Protein AF-A0A8H4UYV5-F1 (afdb_monomer_lite)

Structure (mmCIF, N/CA/C/O backbone):
data_AF-A0A8H4UYV5-F1
#
_entry.id   AF-A0A8H4UYV5-F1
#
loop_
_atom_site.group_PDB
_atom_site.id
_atom_site.type_symbol
_atom_site.label_atom_id
_atom_site.label_alt_id
_atom_site.label_comp_id
_atom_site.label_asym_id
_atom_site.label_entity_id
_atom_site.label_seq_id
_atom_site.pdbx_PDB_ins_code
_atom_site.Cartn_x
_atom_site.Cartn_y
_atom_site.Cartn_z
_atom_site.occupancy
_atom_site.B_iso_or_equiv
_atom_site.auth_seq_id
_atom_site.auth_comp_id
_atom_site.auth_asym_id
_atom_site.auth_atom_id
_atom_site.pdbx_PDB_model_num
ATOM 1 N N . THR A 1 1 ? -6.019 -1.825 -0.973 1.00 84.25 1 THR A N 1
ATOM 2 C CA . THR A 1 1 ? -4.827 -1.454 -0.177 1.00 84.25 1 THR A CA 1
ATOM 3 C C . THR A 1 1 ? -5.107 -1.738 1.287 1.00 84.25 1 THR A C 1
ATOM 5 O O . THR A 1 1 ? -6.275 -1.739 1.663 1.00 84.25 1 THR A O 1
ATOM 8 N N . TYR A 1 2 ? -4.082 -1.979 2.112 1.00 93.94 2 TYR A N 1
ATOM 9 C CA . TYR A 1 2 ? -4.261 -2.272 3.544 1.00 93.94 2 TYR A CA 1
ATOM 10 C C . TYR A 1 2 ? -5.065 -1.186 4.280 1.00 93.94 2 TYR A C 1
ATOM 12 O O . TYR A 1 2 ? -5.970 -1.503 5.040 1.00 93.94 2 TYR A O 1
ATOM 20 N N . LEU A 1 3 ? -4.830 0.092 3.972 1.00 94.31 3 LEU A N 1
ATOM 21 C CA . LEU A 1 3 ? -5.575 1.209 4.567 1.00 94.31 3 LEU A CA 1
ATOM 22 C C . LEU A 1 3 ? -7.065 1.243 4.203 1.00 94.31 3 LEU A C 1
ATOM 24 O O . LEU A 1 3 ? -7.892 1.613 5.031 1.00 94.31 3 LEU A O 1
ATOM 28 N N . GLU A 1 4 ? -7.427 0.830 2.985 1.00 94.12 4 GLU A N 1
ATOM 29 C CA . GLU A 1 4 ? -8.840 0.699 2.605 1.00 94.12 4 GLU A CA 1
ATOM 30 C C . GLU A 1 4 ? -9.516 -0.416 3.407 1.00 94.12 4 GLU A C 1
ATOM 32 O O . GLU A 1 4 ? -10.664 -0.272 3.830 1.00 94.12 4 GLU A O 1
ATOM 37 N N . HIS A 1 5 ? -8.787 -1.512 3.644 1.00 94.88 5 HIS A N 1
ATOM 38 C CA . HIS A 1 5 ? -9.256 -2.600 4.492 1.00 94.88 5 HIS A CA 1
ATOM 39 C C . HIS A 1 5 ? -9.442 -2.129 5.937 1.00 94.88 5 HIS A C 1
ATOM 41 O O . HIS A 1 5 ? -10.522 -2.326 6.478 1.00 94.88 5 HIS A O 1
ATOM 47 N N . VAL A 1 6 ? -8.461 -1.425 6.516 1.00 95.44 6 VAL A N 1
ATOM 48 C CA . VAL A 1 6 ? -8.562 -0.808 7.853 1.00 95.44 6 VAL A CA 1
ATOM 49 C C . VAL A 1 6 ? -9.810 0.072 7.958 1.00 95.44 6 VAL A C 1
ATOM 51 O O . VAL A 1 6 ? -10.629 -0.127 8.852 1.00 95.44 6 VAL A O 1
ATOM 54 N N . ALA A 1 7 ? -10.007 1.005 7.019 1.00 96.25 7 ALA A N 1
ATOM 55 C CA . ALA A 1 7 ? -11.157 1.908 7.036 1.00 96.25 7 ALA A CA 1
ATOM 56 C C . ALA A 1 7 ? -12.496 1.160 6.908 1.00 96.25 7 ALA A C 1
ATOM 58 O O . ALA A 1 7 ? -13.457 1.472 7.616 1.00 96.25 7 ALA A O 1
ATOM 59 N N . SER A 1 8 ? -12.568 0.172 6.013 1.00 96.12 8 SER A N 1
ATOM 60 C CA . SER A 1 8 ? -13.786 -0.609 5.771 1.00 96.12 8 SER A CA 1
ATOM 61 C C . SER A 1 8 ? -14.124 -1.517 6.952 1.00 96.12 8 SER A C 1
ATOM 63 O O . SER A 1 8 ? -15.269 -1.533 7.395 1.00 96.12 8 SER A O 1
ATOM 65 N N . ALA A 1 9 ? -13.134 -2.224 7.498 1.00 95.19 9 ALA A N 1
ATOM 66 C CA . ALA A 1 9 ? -13.311 -3.137 8.619 1.00 95.19 9 ALA A CA 1
ATOM 67 C C . ALA A 1 9 ? -13.659 -2.387 9.917 1.00 95.19 9 ALA A C 1
ATOM 69 O O . ALA A 1 9 ? -14.574 -2.805 10.619 1.00 95.19 9 ALA A O 1
ATOM 70 N N . LEU A 1 10 ? -13.045 -1.225 10.187 1.00 95.19 10 LEU A N 1
ATOM 71 C CA . LEU A 1 10 ? -13.459 -0.358 11.302 1.00 95.19 10 LEU A CA 1
ATOM 72 C C . LEU A 1 10 ? -14.895 0.154 11.131 1.00 95.19 10 LEU A C 1
ATOM 74 O O . LEU A 1 10 ? -15.665 0.151 12.087 1.00 95.19 10 LEU A O 1
ATOM 78 N N . THR A 1 11 ? -15.286 0.544 9.911 1.00 95.56 11 THR A N 1
ATOM 79 C CA . THR A 1 11 ? -16.669 0.967 9.624 1.00 95.56 11 THR A CA 1
ATOM 80 C C . THR A 1 11 ? -17.660 -0.180 9.864 1.00 95.56 11 THR A C 1
ATOM 82 O O . THR A 1 11 ? -18.731 0.031 10.430 1.00 95.56 11 THR A O 1
ATOM 85 N N . GLN A 1 12 ? -17.311 -1.405 9.461 1.00 94.50 12 GLN A N 1
ATOM 86 C CA . GLN A 1 12 ? -18.138 -2.592 9.695 1.00 94.50 12 GLN A CA 1
ATOM 87 C C . GLN A 1 12 ? -18.248 -2.924 11.184 1.00 94.50 12 GLN A C 1
ATOM 89 O O . GLN A 1 12 ? -19.362 -3.100 11.671 1.00 94.50 12 GLN A O 1
ATOM 94 N N . LEU A 1 13 ? -17.125 -2.941 11.908 1.00 92.69 13 LEU A N 1
ATOM 95 C CA . LEU A 1 13 ? -17.082 -3.171 13.353 1.00 92.69 13 LEU A CA 1
ATOM 96 C C . LEU A 1 13 ? -17.955 -2.158 14.104 1.00 92.69 13 LEU A C 1
ATOM 98 O O . LEU A 1 13 ? -18.795 -2.539 14.915 1.00 92.69 13 LEU A O 1
ATOM 102 N N . ARG A 1 14 ? -17.819 -0.873 13.765 1.00 92.00 14 ARG A N 1
ATOM 103 C CA . ARG A 1 14 ? -18.642 0.221 14.294 1.00 92.00 14 ARG A CA 1
ATOM 104 C C . ARG A 1 14 ? -20.132 -0.027 14.070 1.00 92.00 14 ARG A C 1
ATOM 106 O O . ARG A 1 14 ? -20.914 0.050 15.010 1.00 92.00 14 ARG A O 1
ATOM 113 N N . ASN A 1 15 ? -20.534 -0.318 12.834 1.00 91.75 15 ASN A N 1
ATOM 114 C CA . ASN A 1 15 ? -21.944 -0.514 12.490 1.00 91.75 15 ASN A CA 1
ATOM 115 C C . ASN A 1 15 ? -22.534 -1.750 13.177 1.00 91.75 15 ASN A C 1
ATOM 117 O O . ASN A 1 15 ? -23.680 -1.721 13.625 1.00 91.75 15 ASN A O 1
ATOM 121 N N . LEU A 1 16 ? -21.740 -2.815 13.288 1.00 89.50 16 LEU A N 1
ATOM 122 C CA . LEU A 1 16 ? -22.112 -4.032 13.993 1.00 89.50 16 LEU A CA 1
ATOM 123 C C . LEU A 1 16 ? -22.359 -3.724 15.477 1.00 89.50 16 LEU A C 1
ATOM 125 O O . LEU A 1 16 ? -23.450 -4.001 15.979 1.00 89.50 16 LEU A O 1
ATOM 129 N N . LEU A 1 17 ? -21.411 -3.063 16.144 1.00 88.19 17 LEU A N 1
ATOM 130 C CA . LEU A 1 17 ? -21.547 -2.658 17.544 1.00 88.19 17 LEU A CA 1
ATOM 131 C C . LEU A 1 17 ? -22.730 -1.716 17.761 1.00 88.19 17 LEU A C 1
ATOM 133 O O . LEU A 1 17 ? -23.526 -1.939 18.665 1.00 88.19 17 LEU A O 1
ATOM 137 N N . HIS A 1 18 ? -22.919 -0.725 16.891 1.00 87.44 18 HIS A N 1
ATOM 138 C CA . HIS A 1 18 ? -24.073 0.167 16.964 1.00 87.44 18 HIS A CA 1
ATOM 139 C C . HIS A 1 18 ? -25.400 -0.605 16.873 1.00 87.44 18 HIS A C 1
ATOM 141 O O . HIS A 1 18 ? -26.326 -0.338 17.630 1.00 87.44 18 HIS A O 1
ATOM 147 N N . SER A 1 19 ? -25.504 -1.602 15.988 1.00 84.94 19 SER A N 1
ATOM 148 C CA . SER A 1 19 ? -26.738 -2.391 15.843 1.00 84.94 19 SER A CA 1
ATOM 149 C C . SER A 1 19 ? -27.075 -3.255 17.064 1.00 84.94 19 SER A C 1
ATOM 151 O O . SER A 1 19 ? -28.249 -3.512 17.316 1.00 84.94 19 SER A O 1
ATOM 153 N N . LYS A 1 20 ? -26.061 -3.707 17.813 1.00 81.00 20 LYS A N 1
ATOM 154 C CA . LYS A 1 20 ? -26.213 -4.626 18.953 1.00 81.00 20 LYS A CA 1
ATOM 155 C C . LYS A 1 20 ? -26.232 -3.926 20.311 1.00 81.00 20 LYS A C 1
ATOM 157 O O . LYS A 1 20 ? -26.798 -4.470 21.248 1.00 81.00 20 LYS A O 1
ATOM 162 N N . LEU A 1 21 ? -25.634 -2.740 20.410 1.00 74.25 21 LEU A N 1
ATOM 163 C CA . LEU A 1 21 ? -25.495 -1.979 21.656 1.00 74.25 21 LEU A CA 1
ATOM 164 C C . LEU A 1 21 ? -26.538 -0.856 21.795 1.00 74.25 21 LEU A C 1
ATOM 166 O O . LEU A 1 21 ? -26.693 -0.285 22.870 1.00 74.25 21 LEU A O 1
ATOM 170 N N . SER A 1 22 ? -27.259 -0.503 20.725 1.00 62.62 22 SER A N 1
ATOM 171 C CA . SER A 1 22 ? -28.360 0.481 20.763 1.00 62.62 22 SER A CA 1
ATOM 172 C C . SER A 1 22 ? -29.705 -0.107 21.209 1.00 62.62 22 SER A C 1
ATOM 174 O O . SER A 1 22 ? -30.720 0.573 21.143 1.00 62.62 22 SER A O 1
ATOM 176 N N . THR A 1 23 ? -29.723 -1.358 21.673 1.00 55.69 23 THR A N 1
ATOM 177 C CA . THR A 1 23 ? -30.886 -1.991 22.319 1.00 55.69 23 THR A CA 1
ATOM 178 C C . THR A 1 23 ? -30.842 -1.921 23.849 1.00 55.69 23 THR A C 1
ATOM 180 O O . THR A 1 23 ? -31.784 -2.376 24.488 1.00 55.69 23 THR A O 1
ATOM 183 N N . SER A 1 24 ? -29.759 -1.397 24.435 1.00 54.38 24 SER A N 1
ATOM 184 C CA . SER A 1 24 ? -29.663 -1.120 25.874 1.00 54.38 24 SER A CA 1
ATOM 185 C C . SER A 1 24 ? -30.222 0.279 26.150 1.00 54.38 24 SER A C 1
ATOM 187 O O . SER A 1 24 ? -29.875 1.211 25.428 1.00 54.38 24 SER A O 1
ATOM 189 N N . GLU A 1 25 ? -31.079 0.431 27.164 1.00 50.09 25 GLU A N 1
ATOM 190 C CA . GLU A 1 25 ? -31.839 1.656 27.502 1.00 50.09 25 GLU A CA 1
ATOM 191 C C . GLU A 1 25 ? -30.969 2.855 27.959 1.00 50.09 25 GLU A C 1
ATOM 193 O O . GLU A 1 25 ? -31.485 3.907 28.330 1.00 50.09 25 GLU A O 1
ATOM 198 N N . GLU A 1 26 ? -29.644 2.728 27.898 1.00 54.88 26 GLU A N 1
ATOM 199 C CA . GLU A 1 26 ? -28.664 3.760 28.242 1.00 54.88 26 GLU A CA 1
ATOM 200 C C . GLU A 1 26 ? -28.191 4.488 26.966 1.00 54.88 26 GLU A C 1
ATOM 202 O O . GLU A 1 26 ? -27.125 4.215 26.408 1.00 54.88 26 GLU A O 1
ATOM 207 N N . GLU A 1 27 ? -29.015 5.406 26.450 1.00 55.88 27 GLU A N 1
ATOM 208 C CA . GLU A 1 27 ? -28.653 6.262 25.302 1.00 55.88 27 GLU A CA 1
ATOM 209 C C . GLU A 1 27 ? -27.562 7.303 25.635 1.00 55.88 27 GLU A C 1
ATOM 211 O O . GLU A 1 27 ? -26.885 7.773 24.722 1.00 55.88 27 GLU A O 1
ATOM 216 N N . ASP A 1 28 ? -27.329 7.598 26.919 1.00 62.56 28 ASP A N 1
ATOM 217 C CA . ASP A 1 28 ? -26.429 8.660 27.402 1.00 62.56 28 ASP A CA 1
ATOM 218 C C . ASP A 1 28 ? -25.115 8.145 28.028 1.00 62.56 28 ASP A C 1
ATOM 220 O O . ASP A 1 28 ? -24.506 8.827 28.852 1.00 62.56 28 ASP A O 1
ATOM 224 N N . ASP A 1 29 ? -24.633 6.957 27.645 1.00 74.81 29 ASP A N 1
ATOM 225 C CA . ASP A 1 29 ? -23.300 6.510 28.071 1.00 74.81 29 ASP A CA 1
ATOM 226 C C . ASP A 1 29 ? -22.189 7.322 27.348 1.00 74.81 29 ASP A C 1
ATOM 228 O O . ASP A 1 29 ? -22.021 7.215 26.117 1.00 74.81 29 ASP A O 1
ATOM 232 N N . PRO A 1 30 ? -21.403 8.147 28.075 1.00 80.44 30 PRO A N 1
ATOM 233 C CA . PRO A 1 30 ? -20.317 8.924 27.486 1.00 80.44 30 PRO A CA 1
ATOM 234 C C . PRO A 1 30 ? -19.207 8.041 26.896 1.00 80.44 30 PRO A C 1
ATOM 236 O O . PRO A 1 30 ? -18.552 8.459 25.934 1.00 80.44 30 PRO A O 1
ATOM 239 N N . GLU A 1 31 ? -18.996 6.830 27.418 1.00 79.06 31 GLU A N 1
ATOM 240 C CA . GLU A 1 31 ? -17.937 5.924 26.964 1.00 79.06 31 GLU A CA 1
ATOM 241 C C . GLU A 1 31 ? -18.260 5.332 25.591 1.00 79.06 31 GLU A C 1
ATOM 243 O O . GLU A 1 31 ? -17.431 5.377 24.671 1.00 79.06 31 GLU A O 1
ATOM 248 N N . LYS A 1 32 ? -19.510 4.894 25.404 1.00 81.50 32 LYS A N 1
ATOM 249 C CA . LYS A 1 32 ? -20.061 4.481 24.107 1.00 81.50 32 LYS A CA 1
ATOM 250 C C . LYS A 1 32 ? -19.902 5.573 23.045 1.00 81.50 32 LYS A C 1
ATOM 252 O O . LYS A 1 32 ? -19.429 5.308 21.935 1.00 81.50 32 LYS A O 1
ATOM 257 N N . SER A 1 33 ? -20.250 6.817 23.376 1.00 85.62 33 SER A N 1
ATOM 258 C CA . SER A 1 33 ? -20.113 7.957 22.456 1.00 85.62 33 SER A CA 1
ATOM 259 C C . SER A 1 33 ? -18.652 8.251 22.105 1.00 85.62 33 SER A C 1
ATOM 261 O O . SER A 1 33 ? -18.318 8.490 20.940 1.00 85.62 33 SER A O 1
ATOM 263 N N . PHE A 1 34 ? -17.755 8.199 23.093 1.00 87.06 34 PHE A N 1
ATOM 264 C CA . PHE A 1 34 ? -16.322 8.382 22.882 1.00 87.06 34 PHE A CA 1
ATOM 265 C C . PHE A 1 34 ? -15.741 7.325 21.933 1.00 87.06 34 PHE A C 1
ATOM 267 O O . PHE A 1 34 ? -15.002 7.675 21.009 1.00 87.06 34 PHE A O 1
ATOM 274 N N . PHE A 1 35 ? -16.119 6.055 22.093 1.00 88.06 35 PHE A N 1
ATOM 275 C CA . PHE A 1 35 ? -15.675 4.964 21.225 1.00 88.06 35 PHE A CA 1
ATOM 276 C C . PHE A 1 35 ? -16.060 5.171 19.761 1.00 88.06 35 PHE A C 1
ATOM 278 O O . PHE A 1 35 ? -15.212 5.048 18.869 1.00 88.06 35 PHE A O 1
ATOM 285 N N . PHE A 1 36 ? -17.329 5.493 19.494 1.00 90.44 36 PHE A N 1
ATOM 286 C CA . PHE A 1 36 ? -17.805 5.684 18.125 1.00 90.44 36 PHE A CA 1
ATOM 287 C C . PHE A 1 36 ? -17.134 6.889 17.465 1.00 90.44 36 PHE A C 1
ATOM 289 O O . PHE A 1 36 ? -16.646 6.767 16.341 1.00 90.44 36 PHE A O 1
ATOM 296 N N . ASN A 1 37 ? -16.997 8.001 18.192 1.00 92.31 37 ASN A N 1
ATOM 297 C CA . ASN A 1 37 ? -16.283 9.184 17.711 1.00 92.31 37 ASN A CA 1
ATOM 298 C C . ASN A 1 37 ? -14.804 8.887 17.420 1.00 92.31 37 ASN A C 1
ATOM 300 O O . ASN A 1 37 ? -14.278 9.282 16.377 1.00 92.31 37 ASN A O 1
ATOM 304 N N . LYS A 1 38 ? -14.127 8.150 18.310 1.00 92.50 38 LYS A N 1
ATOM 305 C CA . LYS A 1 38 ? -12.730 7.733 18.118 1.00 92.50 38 LYS A CA 1
ATOM 306 C C . LYS A 1 38 ? -12.595 6.806 16.912 1.00 92.50 38 LYS A C 1
ATOM 308 O O . LYS A 1 38 ? -11.688 6.984 16.104 1.00 92.50 38 LYS A O 1
ATOM 313 N N . THR A 1 39 ? -13.522 5.868 16.735 1.00 93.44 39 THR A N 1
ATOM 314 C CA . THR A 1 39 ? -13.548 4.971 15.572 1.00 93.44 39 THR A CA 1
ATOM 315 C C . THR A 1 39 ? -13.753 5.744 14.266 1.00 93.44 39 THR A C 1
ATOM 317 O O . THR A 1 39 ? -13.025 5.512 13.301 1.00 93.44 39 THR A O 1
ATOM 320 N N . ASP A 1 40 ? -14.668 6.716 14.236 1.00 94.94 40 ASP A N 1
ATOM 321 C CA . ASP A 1 40 ? -14.914 7.566 13.063 1.00 94.94 40 ASP A CA 1
ATOM 322 C C . ASP A 1 40 ? -13.697 8.445 12.714 1.00 94.94 40 ASP A C 1
ATOM 324 O O . ASP A 1 40 ? -13.357 8.620 11.533 1.00 94.94 40 ASP A O 1
ATOM 328 N N . ALA A 1 41 ? -12.973 8.932 13.728 1.00 95.94 41 ALA A N 1
ATOM 329 C CA . ALA A 1 41 ? -11.706 9.633 13.541 1.00 95.94 41 ALA A CA 1
ATOM 330 C C . ALA A 1 41 ? -10.628 8.721 12.924 1.00 95.94 41 ALA A C 1
ATOM 332 O O . ALA A 1 41 ? -9.971 9.118 11.960 1.00 95.94 41 ALA A O 1
ATOM 333 N N . LEU A 1 42 ? -10.487 7.480 13.408 1.00 95.69 42 LEU A N 1
ATOM 334 C CA . LEU A 1 42 ? -9.535 6.498 12.865 1.00 95.69 42 LEU A CA 1
ATOM 335 C C . LEU A 1 42 ? -9.868 6.110 11.418 1.00 95.69 42 LEU A C 1
ATOM 337 O O . LEU A 1 42 ? -8.977 6.032 10.570 1.00 95.69 42 LEU A O 1
ATOM 341 N N . VAL A 1 43 ? -11.152 5.921 11.108 1.00 96.56 43 VAL A N 1
ATOM 342 C CA . VAL A 1 43 ? -11.626 5.662 9.740 1.00 96.56 43 VAL A CA 1
ATOM 343 C C . VAL A 1 43 ? -11.262 6.825 8.814 1.00 96.56 43 VAL A C 1
ATOM 345 O O . VAL A 1 43 ? -10.762 6.608 7.705 1.00 96.56 43 VAL A O 1
ATOM 348 N N . SER A 1 44 ? -11.483 8.061 9.263 1.00 96.62 44 SER A N 1
ATOM 349 C CA . SER A 1 44 ? -11.141 9.266 8.501 1.00 96.62 44 SER A CA 1
ATOM 350 C C . SER A 1 44 ? -9.631 9.386 8.282 1.00 96.62 44 SER A C 1
ATOM 352 O O . SER A 1 44 ? -9.197 9.653 7.159 1.00 96.62 44 SER A O 1
ATOM 354 N N . GLN A 1 45 ? -8.825 9.098 9.309 1.00 95.50 45 GLN A N 1
ATOM 355 C CA . GLN A 1 45 ? -7.363 9.082 9.218 1.00 95.50 45 GLN A CA 1
ATOM 356 C C . GLN A 1 45 ? -6.867 8.034 8.210 1.00 95.50 45 GLN A C 1
ATOM 358 O O . GLN A 1 45 ? -6.060 8.356 7.339 1.00 95.50 45 GLN A O 1
ATOM 363 N N . ALA A 1 46 ? -7.388 6.803 8.254 1.00 96.00 46 ALA A N 1
ATOM 364 C CA . ALA A 1 46 ? -7.012 5.742 7.318 1.00 96.00 46 ALA A CA 1
ATOM 365 C C . ALA A 1 46 ? -7.341 6.102 5.854 1.00 96.00 46 ALA A C 1
ATOM 367 O O . ALA A 1 46 ? -6.524 5.882 4.954 1.00 96.00 46 ALA A O 1
ATOM 368 N N . ARG A 1 47 ? -8.507 6.719 5.605 1.00 95.44 47 ARG A N 1
ATOM 369 C CA . ARG A 1 47 ? -8.878 7.231 4.270 1.00 95.44 47 ARG A CA 1
ATOM 370 C C . ARG A 1 47 ? -7.985 8.390 3.826 1.00 95.44 47 ARG A C 1
ATOM 372 O O . ARG A 1 47 ? -7.594 8.434 2.662 1.00 95.44 47 ARG A O 1
ATOM 379 N N . GLY A 1 48 ? -7.631 9.297 4.737 1.00 95.00 48 GLY A N 1
ATOM 380 C CA . GLY A 1 48 ? -6.690 10.386 4.468 1.00 95.00 48 GLY A CA 1
ATOM 381 C C . GLY A 1 48 ? -5.314 9.866 4.050 1.00 95.00 48 GLY A C 1
ATOM 382 O O . GLY A 1 48 ? -4.776 10.286 3.027 1.00 95.00 48 GLY A O 1
ATOM 383 N N . LEU A 1 49 ? -4.789 8.866 4.758 1.00 95.06 49 LEU A N 1
ATOM 384 C CA . LEU A 1 49 ? -3.492 8.262 4.444 1.00 95.06 49 LEU A CA 1
ATOM 385 C C . LEU A 1 49 ? -3.460 7.582 3.072 1.00 95.06 49 LEU A C 1
ATOM 387 O O . LEU A 1 49 ? -2.466 7.681 2.355 1.00 95.06 49 LEU A O 1
ATOM 391 N N . LYS A 1 50 ? -4.567 6.972 2.632 1.00 94.44 50 LYS A N 1
ATOM 392 C CA . LYS A 1 50 ? -4.690 6.455 1.257 1.00 94.44 50 LYS A CA 1
ATOM 393 C C . LYS A 1 50 ? -4.480 7.553 0.205 1.00 94.44 50 LYS A C 1
ATOM 395 O O . LYS A 1 50 ? -3.886 7.291 -0.845 1.00 94.44 50 LYS A O 1
ATOM 400 N N . MET A 1 51 ? -4.953 8.772 0.464 1.00 93.38 51 MET A N 1
ATOM 401 C CA . MET A 1 51 ? -4.742 9.902 -0.446 1.00 93.38 51 MET A CA 1
ATOM 402 C C . MET A 1 51 ? -3.265 10.299 -0.503 1.00 93.38 51 MET A C 1
ATOM 404 O O . MET A 1 51 ? -2.758 10.561 -1.594 1.00 93.38 51 MET A O 1
ATOM 408 N N . VAL A 1 52 ? -2.561 10.261 0.634 1.00 93.94 52 VAL A N 1
ATOM 409 C CA . VAL A 1 52 ? -1.107 10.491 0.694 1.00 93.94 52 VAL A CA 1
ATOM 410 C C . VAL A 1 52 ? -0.356 9.429 -0.111 1.00 93.94 52 VAL A C 1
ATOM 412 O O . VAL A 1 52 ? 0.439 9.787 -0.973 1.00 93.94 52 VAL A O 1
ATOM 415 N N . ILE A 1 53 ? -0.682 8.139 0.047 1.00 94.50 53 ILE A N 1
ATOM 416 C CA . ILE A 1 53 ? -0.093 7.063 -0.777 1.00 94.50 53 ILE A CA 1
ATOM 417 C C . ILE A 1 53 ? -0.322 7.322 -2.269 1.00 94.50 53 ILE A C 1
ATOM 419 O O . ILE A 1 53 ? 0.588 7.177 -3.079 1.00 94.50 53 ILE A O 1
ATOM 423 N N . THR A 1 54 ? -1.529 7.745 -2.649 1.00 93.94 54 THR A N 1
ATOM 424 C CA . THR A 1 54 ? -1.844 8.047 -4.055 1.00 93.94 54 THR A CA 1
ATOM 425 C C . THR A 1 54 ? -0.989 9.201 -4.586 1.00 93.94 54 THR A C 1
ATOM 427 O O . THR A 1 54 ? -0.570 9.177 -5.741 1.00 93.94 54 THR A O 1
ATOM 430 N N . LYS A 1 55 ? -0.699 10.204 -3.750 1.00 94.56 55 LYS A N 1
ATOM 431 C CA . LYS A 1 55 ? 0.215 11.300 -4.092 1.00 94.56 55 LYS A CA 1
ATOM 432 C C . LYS A 1 55 ? 1.647 10.791 -4.295 1.00 94.56 55 LYS A C 1
ATOM 434 O O . LYS A 1 55 ? 2.260 11.149 -5.295 1.00 94.56 55 LYS A O 1
ATOM 439 N N . VAL A 1 56 ? 2.141 9.927 -3.404 1.00 95.06 56 VAL A N 1
ATOM 440 C CA . VAL A 1 56 ? 3.469 9.297 -3.527 1.00 95.06 56 VAL A CA 1
ATOM 441 C C . VAL A 1 56 ? 3.575 8.513 -4.837 1.00 95.06 56 VAL A C 1
ATOM 443 O O . VAL A 1 56 ? 4.512 8.729 -5.598 1.00 95.06 56 VAL A O 1
ATOM 446 N N . ILE A 1 57 ? 2.583 7.669 -5.148 1.00 94.88 57 ILE A N 1
ATOM 447 C CA . ILE A 1 57 ? 2.545 6.880 -6.391 1.00 94.88 57 ILE A CA 1
ATOM 448 C C . ILE A 1 57 ? 2.626 7.789 -7.620 1.00 94.88 57 ILE A C 1
ATOM 450 O O . ILE A 1 57 ? 3.441 7.541 -8.502 1.00 94.88 57 ILE A O 1
ATOM 454 N N . ARG A 1 58 ? 1.843 8.874 -7.659 1.00 95.44 58 ARG A N 1
ATOM 455 C CA . ARG A 1 58 ? 1.891 9.836 -8.774 1.00 95.44 58 ARG A CA 1
ATOM 456 C C . ARG A 1 58 ? 3.266 10.486 -8.923 1.00 95.44 58 ARG A C 1
ATOM 458 O O . ARG A 1 58 ? 3.722 10.651 -10.047 1.00 95.44 58 ARG A O 1
ATOM 465 N N . SER A 1 59 ? 3.930 10.816 -7.814 1.00 94.56 59 SER A N 1
ATOM 466 C CA . SER A 1 59 ? 5.296 11.362 -7.841 1.00 94.56 59 SER A CA 1
ATOM 467 C C . SER A 1 59 ? 6.285 10.360 -8.444 1.00 94.56 59 SER A C 1
ATOM 469 O O . SER A 1 59 ? 7.085 10.707 -9.308 1.00 94.56 59 SER A O 1
ATOM 471 N N . LEU A 1 60 ? 6.187 9.084 -8.058 1.00 94.50 60 LEU A N 1
ATOM 472 C CA . LEU A 1 60 ? 7.018 8.013 -8.616 1.00 94.50 60 LEU A CA 1
ATOM 473 C C . LEU A 1 60 ? 6.742 7.770 -10.105 1.00 94.50 60 LEU A C 1
ATOM 475 O O . LEU A 1 60 ? 7.673 7.548 -10.877 1.00 94.50 60 LEU A O 1
ATOM 479 N N . GLU A 1 61 ? 5.478 7.821 -10.525 1.00 95.06 61 GLU A N 1
ATOM 480 C CA . GLU A 1 61 ? 5.096 7.728 -11.936 1.00 95.06 61 GLU A CA 1
ATOM 481 C C . GLU A 1 61 ? 5.650 8.908 -12.745 1.00 95.06 61 GLU A C 1
ATOM 483 O O . GLU A 1 61 ? 6.139 8.709 -13.860 1.00 95.06 61 GLU A O 1
ATOM 488 N N . GLU A 1 62 ? 5.638 10.118 -12.181 1.00 94.88 62 GLU A N 1
ATOM 489 C CA . GLU A 1 62 ? 6.229 11.307 -12.796 1.00 94.88 62 GLU A CA 1
ATOM 490 C C . GLU A 1 62 ? 7.749 11.169 -12.945 1.00 94.88 62 GLU A C 1
ATOM 492 O O . GLU A 1 62 ? 8.273 11.388 -14.043 1.00 94.88 62 GLU A O 1
ATOM 497 N N . LEU A 1 63 ? 8.457 10.744 -11.894 1.00 93.56 63 LEU A N 1
ATOM 498 C CA . LEU A 1 63 ? 9.893 10.454 -11.958 1.00 93.56 63 LEU A CA 1
ATOM 499 C C . LEU A 1 63 ? 10.187 9.409 -13.032 1.00 93.56 63 LEU A C 1
ATOM 501 O O . LEU A 1 63 ? 10.976 9.659 -13.948 1.00 93.56 63 LEU A O 1
ATOM 505 N N . ASN A 1 64 ? 9.467 8.286 -12.993 1.00 92.50 64 ASN A N 1
ATOM 506 C CA . ASN A 1 64 ? 9.617 7.226 -13.974 1.00 92.50 64 ASN A CA 1
ATOM 507 C C . ASN A 1 64 ? 9.405 7.777 -15.385 1.00 92.50 64 ASN A C 1
ATOM 509 O O . ASN A 1 64 ? 10.230 7.504 -16.252 1.00 92.50 64 ASN A O 1
ATOM 513 N N . SER A 1 65 ? 8.377 8.610 -15.620 1.00 93.06 65 SER A N 1
ATOM 514 C CA . SER A 1 65 ? 8.072 9.227 -16.922 1.00 93.06 65 SER A CA 1
ATOM 515 C C . SER A 1 65 ? 9.248 10.027 -17.506 1.00 93.06 65 SER A C 1
ATOM 517 O O . SER A 1 65 ? 9.438 10.014 -18.727 1.00 93.06 65 SER A O 1
ATOM 519 N N . ARG A 1 66 ? 10.083 10.601 -16.633 1.00 93.12 66 ARG A N 1
ATOM 520 C CA . ARG A 1 66 ? 11.282 11.392 -16.940 1.00 93.12 66 ARG A CA 1
ATOM 521 C C . ARG A 1 66 ? 12.575 10.566 -16.985 1.00 93.12 66 ARG A C 1
ATOM 523 O O . ARG A 1 66 ? 13.642 11.148 -17.133 1.00 93.12 66 ARG A O 1
ATOM 530 N N . SER A 1 67 ? 12.483 9.237 -16.897 1.00 92.94 67 SER A N 1
ATOM 531 C CA . SER A 1 67 ? 13.632 8.322 -16.775 1.00 92.94 67 SER A CA 1
ATOM 532 C C . SER A 1 67 ? 14.465 8.581 -15.512 1.00 92.94 67 SER A C 1
ATOM 534 O O . SER A 1 67 ? 15.688 8.460 -15.515 1.00 92.94 67 SER A O 1
ATOM 536 N N . LEU A 1 68 ? 13.775 8.947 -14.429 1.00 93.69 68 LEU A N 1
ATOM 537 C CA . LEU A 1 68 ? 14.331 9.135 -13.096 1.00 93.69 68 LEU A CA 1
ATOM 538 C C . LEU A 1 68 ? 13.774 8.073 -12.152 1.00 93.69 68 LEU A C 1
ATOM 540 O O . LEU A 1 68 ? 12.588 7.743 -12.194 1.00 93.69 68 LEU A O 1
ATOM 544 N N . ALA A 1 69 ? 14.628 7.558 -11.284 1.00 92.38 69 ALA A N 1
ATOM 545 C CA . ALA A 1 69 ? 14.250 6.699 -10.173 1.00 92.38 69 ALA A CA 1
ATOM 546 C C . ALA A 1 69 ? 14.751 7.320 -8.868 1.00 92.38 69 ALA A C 1
ATOM 548 O O . ALA A 1 69 ? 15.615 8.194 -8.889 1.00 92.38 69 ALA A O 1
ATOM 549 N N . LEU A 1 70 ? 14.213 6.888 -7.731 1.00 93.19 70 LEU A N 1
ATOM 550 C CA . LEU A 1 70 ? 14.796 7.252 -6.441 1.00 93.19 70 LEU A CA 1
ATOM 551 C C . LEU A 1 70 ? 16.180 6.607 -6.290 1.00 93.19 70 LEU A C 1
ATOM 553 O O . LEU A 1 70 ? 16.425 5.530 -6.835 1.00 93.19 70 LEU A O 1
ATOM 557 N N . SER A 1 71 ? 17.079 7.279 -5.572 1.00 88.94 71 SER A N 1
ATOM 558 C CA . SER A 1 71 ? 18.426 6.784 -5.283 1.00 88.94 71 SER A CA 1
ATOM 559 C C . SER A 1 71 ? 18.411 5.490 -4.458 1.00 88.94 71 SER A C 1
ATOM 561 O O . SER A 1 71 ? 17.423 5.175 -3.787 1.00 88.94 71 SER A O 1
ATOM 563 N N . ASP A 1 72 ? 19.532 4.764 -4.463 1.00 81.25 72 ASP A N 1
ATOM 564 C CA . ASP A 1 72 ? 19.704 3.556 -3.650 1.00 81.25 72 ASP A CA 1
ATOM 565 C C . ASP A 1 72 ? 19.381 3.812 -2.167 1.00 81.25 72 ASP A C 1
ATOM 567 O O . ASP A 1 72 ? 19.694 4.865 -1.611 1.00 81.25 72 ASP A O 1
ATOM 571 N N . GLY A 1 73 ? 18.736 2.834 -1.526 1.00 81.56 73 GLY A N 1
ATOM 572 C CA . GLY A 1 73 ? 18.286 2.927 -0.130 1.00 81.56 73 GLY A CA 1
ATOM 573 C C . GLY A 1 73 ? 16.866 3.470 0.056 1.00 81.56 73 GLY A C 1
ATOM 574 O O . GLY A 1 73 ? 16.330 3.391 1.156 1.00 81.56 73 GLY A O 1
ATOM 575 N N . ALA A 1 74 ? 16.201 3.931 -1.009 1.00 86.25 74 ALA A N 1
ATOM 576 C CA . ALA A 1 74 ? 14.813 4.386 -0.926 1.00 86.25 74 ALA A CA 1
ATOM 577 C C . ALA A 1 74 ? 13.811 3.277 -0.558 1.00 86.25 74 ALA A C 1
ATOM 579 O O . ALA A 1 74 ? 12.721 3.595 -0.100 1.00 86.25 74 ALA A O 1
ATOM 580 N N . ALA A 1 75 ? 14.152 1.997 -0.756 1.00 90.44 75 ALA A N 1
ATOM 581 C CA . ALA A 1 75 ? 13.242 0.863 -0.574 1.00 90.44 75 ALA A CA 1
ATOM 582 C C . ALA A 1 75 ? 12.835 0.616 0.890 1.00 90.44 75 ALA A C 1
ATOM 584 O O . ALA A 1 75 ? 11.663 0.356 1.157 1.00 90.44 75 ALA A O 1
ATOM 585 N N . GLU A 1 76 ? 13.770 0.739 1.837 1.00 92.00 76 GLU A N 1
ATOM 586 C CA . GLU A 1 76 ? 13.538 0.412 3.252 1.00 92.00 76 GLU A CA 1
ATOM 587 C C . GLU A 1 76 ? 12.380 1.228 3.873 1.00 92.00 76 GLU A C 1
ATOM 589 O O . GLU A 1 76 ? 11.499 0.626 4.495 1.00 92.00 76 GLU A O 1
ATOM 594 N N . PRO A 1 77 ? 12.276 2.559 3.662 1.00 91.81 77 PRO A N 1
ATOM 595 C CA . PRO A 1 77 ? 11.105 3.325 4.087 1.00 91.81 77 PRO A CA 1
ATOM 596 C C . PRO A 1 77 ? 9.771 2.808 3.526 1.00 91.81 77 PRO A C 1
ATOM 598 O O . PRO A 1 77 ? 8.786 2.750 4.265 1.00 91.81 77 PRO A O 1
ATOM 601 N N . PHE A 1 78 ? 9.714 2.404 2.247 1.00 93.75 78 PHE A N 1
ATOM 602 C CA . PHE A 1 78 ? 8.488 1.844 1.655 1.00 93.75 78 PHE A CA 1
ATOM 603 C C . PHE A 1 78 ? 8.125 0.496 2.286 1.00 93.75 78 PHE A C 1
ATOM 605 O O . PHE A 1 78 ? 6.958 0.277 2.614 1.00 93.75 78 PHE A O 1
ATOM 612 N N . GLU A 1 79 ? 9.107 -0.384 2.487 1.00 94.06 79 GLU A N 1
ATOM 613 C CA . GLU A 1 79 ? 8.911 -1.694 3.121 1.00 94.06 79 GLU A CA 1
ATOM 614 C C . GLU A 1 79 ? 8.449 -1.552 4.577 1.00 94.06 79 GLU A C 1
ATOM 616 O O . GLU A 1 79 ? 7.527 -2.243 5.016 1.00 94.06 79 GLU A O 1
ATOM 621 N N . SER A 1 80 ? 9.032 -0.606 5.319 1.00 92.88 80 SER A N 1
ATOM 622 C CA . SER A 1 80 ? 8.633 -0.276 6.690 1.00 92.88 80 SER A CA 1
ATOM 623 C C . SER A 1 80 ? 7.186 0.229 6.752 1.00 92.88 80 SER A C 1
ATOM 625 O O . SER A 1 80 ? 6.370 -0.305 7.513 1.00 92.88 80 SER A O 1
ATOM 627 N N . ALA A 1 81 ? 6.819 1.180 5.886 1.00 93.81 81 ALA A N 1
ATOM 628 C CA . ALA A 1 81 ? 5.455 1.700 5.802 1.00 93.81 81 ALA A CA 1
ATOM 629 C C . ALA A 1 81 ? 4.440 0.615 5.388 1.00 93.81 81 ALA A C 1
ATOM 631 O O . ALA A 1 81 ? 3.318 0.568 5.913 1.00 93.81 81 ALA A O 1
ATOM 632 N N . GLU A 1 82 ? 4.822 -0.294 4.484 1.00 94.06 82 GLU A N 1
ATOM 633 C CA . GLU A 1 82 ? 4.010 -1.459 4.125 1.00 94.06 82 GLU A CA 1
ATOM 634 C C . GLU A 1 82 ? 3.818 -2.392 5.326 1.00 94.06 82 GLU A C 1
ATOM 636 O O . GLU A 1 82 ? 2.687 -2.792 5.618 1.00 94.06 82 GLU A O 1
ATOM 641 N N . ALA A 1 83 ? 4.892 -2.711 6.052 1.00 93.19 83 ALA A N 1
ATOM 642 C CA . ALA A 1 83 ? 4.851 -3.602 7.205 1.00 93.19 83 ALA A CA 1
ATOM 643 C C . ALA A 1 83 ? 3.924 -3.068 8.308 1.00 93.19 83 ALA A C 1
ATOM 645 O O . ALA A 1 83 ? 3.099 -3.824 8.834 1.00 93.19 83 ALA A O 1
ATOM 646 N N . ILE A 1 84 ? 3.994 -1.768 8.618 1.00 91.94 84 ILE A N 1
ATOM 647 C CA . ILE A 1 84 ? 3.086 -1.122 9.579 1.00 91.94 84 ILE A CA 1
ATOM 648 C C . ILE A 1 84 ? 1.644 -1.168 9.065 1.00 91.94 84 ILE A C 1
ATOM 650 O O . ILE A 1 84 ? 0.742 -1.588 9.791 1.00 91.94 84 ILE A O 1
ATOM 654 N N . SER A 1 85 ? 1.415 -0.816 7.796 1.00 93.94 85 SER A N 1
ATOM 655 C CA . SER A 1 85 ? 0.079 -0.849 7.184 1.00 93.94 85 SER A CA 1
ATOM 656 C C . SER A 1 85 ? -0.548 -2.247 7.232 1.00 93.94 85 SER A C 1
ATOM 658 O O . SER A 1 85 ? -1.736 -2.393 7.527 1.00 93.94 85 SER A O 1
ATOM 660 N N . LYS A 1 86 ? 0.252 -3.283 6.966 1.00 94.44 86 LYS A N 1
ATOM 661 C CA . LYS A 1 86 ? -0.162 -4.687 7.016 1.00 94.44 86 LYS A CA 1
ATOM 662 C C . LYS A 1 86 ? -0.509 -5.121 8.438 1.00 94.44 86 LYS A C 1
ATOM 664 O O . LYS A 1 86 ? -1.551 -5.740 8.638 1.00 94.44 86 LYS A O 1
ATOM 669 N N . LYS A 1 87 ? 0.322 -4.769 9.424 1.00 91.75 87 LYS A N 1
ATOM 670 C CA . LYS A 1 87 ? 0.052 -5.049 10.843 1.00 91.75 87 LYS A CA 1
ATOM 671 C C . LYS A 1 87 ? -1.230 -4.369 11.328 1.00 91.75 87 LYS A C 1
ATOM 673 O O . LYS A 1 87 ? -2.024 -5.003 12.013 1.00 91.75 87 LYS A O 1
ATOM 678 N N . LEU A 1 88 ? -1.474 -3.119 10.929 1.00 92.94 88 LEU A N 1
ATOM 679 C CA . LEU A 1 88 ? -2.715 -2.405 11.250 1.00 92.94 88 LEU A CA 1
ATOM 680 C C . LEU A 1 88 ? -3.948 -3.081 10.640 1.00 92.94 88 LEU A C 1
ATOM 682 O O . LEU A 1 88 ? -4.967 -3.223 11.312 1.00 92.94 88 LEU A O 1
ATOM 686 N N . ALA A 1 89 ? -3.857 -3.520 9.382 1.00 94.75 89 ALA A N 1
ATOM 687 C CA . ALA A 1 89 ? -4.930 -4.266 8.730 1.00 94.75 89 ALA A CA 1
ATOM 688 C C . ALA A 1 89 ? -5.237 -5.582 9.458 1.00 94.75 89 ALA A C 1
ATOM 690 O O . ALA A 1 89 ? -6.404 -5.884 9.695 1.00 94.75 89 ALA A O 1
ATOM 691 N N . GLU A 1 90 ? -4.203 -6.324 9.857 1.00 93.25 90 GLU A N 1
ATOM 692 C CA . GLU A 1 90 ? -4.362 -7.571 10.606 1.00 93.25 90 GLU A CA 1
ATOM 693 C C . GLU A 1 90 ? -4.971 -7.341 11.995 1.00 93.25 90 GLU A C 1
ATOM 695 O O . GLU A 1 90 ? -5.892 -8.058 12.385 1.00 93.25 90 GLU A O 1
ATOM 700 N N . LEU A 1 91 ? -4.531 -6.301 12.709 1.00 91.88 91 LEU A N 1
ATOM 701 C CA . LEU A 1 91 ? -5.090 -5.925 14.007 1.00 91.88 91 LEU A CA 1
ATOM 702 C C . LEU A 1 91 ? -6.591 -5.627 13.902 1.00 91.88 91 LEU A C 1
ATOM 704 O O . LEU A 1 91 ? -7.382 -6.211 14.637 1.00 91.88 91 LEU A O 1
ATOM 708 N N . VAL A 1 92 ? -7.013 -4.770 12.965 1.00 94.31 92 VAL A N 1
ATOM 709 C CA . VAL A 1 92 ? -8.443 -4.454 12.789 1.00 94.31 92 VAL A CA 1
ATOM 710 C C . VAL A 1 92 ? -9.249 -5.692 12.395 1.00 94.31 92 VAL A C 1
ATOM 712 O O . VAL A 1 92 ? -10.366 -5.869 12.884 1.00 94.31 92 VAL A O 1
ATOM 715 N N . ARG A 1 93 ? -8.692 -6.563 11.546 1.00 93.94 93 ARG A N 1
ATOM 716 C CA . ARG A 1 93 ? -9.339 -7.816 11.147 1.00 93.94 93 ARG A CA 1
ATOM 717 C C . ARG A 1 93 ? -9.607 -8.709 12.358 1.00 93.94 93 ARG A C 1
ATOM 719 O O . ARG A 1 93 ? -10.739 -9.153 12.535 1.00 93.94 93 ARG A O 1
ATOM 726 N N . GLN A 1 94 ? -8.599 -8.936 13.199 1.00 93.25 94 GLN A N 1
ATOM 727 C CA . GLN A 1 94 ? -8.743 -9.779 14.387 1.00 93.25 94 GLN A CA 1
ATOM 728 C C . GLN A 1 94 ? -9.633 -9.146 15.458 1.00 93.25 94 GLN A C 1
ATOM 730 O O . GLN A 1 94 ? -10.398 -9.858 16.103 1.00 93.25 94 GLN A O 1
ATOM 735 N N . LEU A 1 95 ? -9.596 -7.818 15.622 1.00 92.88 95 LEU A N 1
ATOM 736 C CA . LEU A 1 95 ? -10.541 -7.111 16.492 1.00 92.88 95 LEU A CA 1
ATOM 737 C C . LEU A 1 95 ? -11.983 -7.346 16.031 1.00 92.88 95 LEU A C 1
ATOM 739 O O . LEU A 1 95 ? -12.835 -7.714 16.836 1.00 92.88 95 LEU A O 1
ATOM 743 N N . GLY A 1 96 ? -12.243 -7.188 14.731 1.00 92.06 96 GLY A N 1
ATOM 744 C CA . GLY A 1 96 ? -13.553 -7.454 14.143 1.00 92.06 96 GLY A CA 1
ATOM 745 C C . GLY A 1 96 ? -14.010 -8.899 14.340 1.00 92.06 96 GLY A C 1
ATOM 746 O O . GLY A 1 96 ? -15.142 -9.130 14.754 1.00 92.06 96 GLY A O 1
ATOM 747 N N . GLU A 1 97 ? -13.123 -9.862 14.091 1.00 92.69 97 GLU A N 1
ATOM 748 C CA . GLU A 1 97 ? -13.392 -11.293 14.266 1.00 92.69 97 GLU A CA 1
ATOM 749 C C . GLU A 1 97 ? -13.703 -11.642 15.726 1.00 92.69 97 GLU A C 1
ATOM 751 O O . GLU A 1 97 ? -14.710 -12.287 16.011 1.00 92.69 97 GLU A O 1
ATOM 756 N N . GLY A 1 98 ? -12.896 -11.164 16.673 1.00 91.12 98 GLY A N 1
ATOM 757 C CA . GLY A 1 98 ? -13.108 -11.451 18.087 1.00 91.12 98 GLY A CA 1
ATOM 758 C C . GLY A 1 98 ? -14.358 -10.795 18.670 1.00 91.12 98 GLY A C 1
ATOM 759 O O . GLY A 1 98 ? -15.024 -11.407 19.505 1.00 91.12 98 GLY A O 1
ATOM 760 N N . VAL A 1 99 ? -14.715 -9.593 18.205 1.00 91.06 99 VAL A N 1
ATOM 761 C CA . VAL A 1 99 ? -15.982 -8.942 18.572 1.00 91.06 99 VAL A CA 1
ATOM 762 C C . VAL A 1 99 ? -17.173 -9.662 17.939 1.00 91.06 99 VAL A C 1
ATOM 764 O O . VAL A 1 99 ? -18.190 -9.848 18.600 1.00 91.06 99 VAL A O 1
ATOM 767 N N . LEU A 1 100 ? -17.058 -10.125 16.692 1.00 90.31 100 LEU A N 1
ATOM 768 C CA . LEU A 1 100 ? -18.106 -10.921 16.052 1.00 90.31 100 LEU A CA 1
ATOM 769 C C . LEU A 1 100 ? -18.355 -12.236 16.804 1.00 90.31 100 LEU A C 1
ATOM 771 O O . LEU A 1 100 ? -19.510 -12.606 16.990 1.00 90.31 100 LEU A O 1
ATOM 775 N N . ILE A 1 101 ? -17.293 -12.910 17.258 1.00 90.06 101 ILE A N 1
ATOM 776 C CA . ILE A 1 101 ? -17.396 -14.127 18.077 1.00 90.06 101 ILE A CA 1
ATOM 777 C C . ILE A 1 101 ? -18.101 -13.824 19.404 1.00 90.06 101 ILE A C 1
ATOM 779 O O . ILE A 1 101 ? -19.030 -14.543 19.756 1.00 90.06 101 ILE A O 1
ATOM 783 N N . LEU A 1 102 ? -17.714 -12.745 20.099 1.00 88.00 102 LEU A N 1
ATOM 784 C CA . LEU A 1 102 ? -18.358 -12.321 21.351 1.00 88.00 102 LEU A CA 1
ATOM 785 C C . LEU A 1 102 ? -19.861 -12.063 21.155 1.00 88.00 102 LEU A C 1
ATOM 787 O O . LEU A 1 102 ? -20.686 -12.493 21.952 1.00 88.00 102 LEU A O 1
ATOM 791 N N . LEU A 1 103 ? -20.230 -11.388 20.066 1.00 85.81 103 LEU A N 1
ATOM 792 C CA . LEU A 1 103 ? -21.621 -11.032 19.768 1.00 85.81 103 LEU A CA 1
ATOM 793 C C . LEU A 1 103 ? -22.437 -12.184 19.160 1.00 85.81 103 LEU A C 1
ATOM 795 O O . LEU A 1 103 ? -23.650 -12.048 18.987 1.00 85.81 103 LEU A O 1
ATOM 799 N N . GLY A 1 104 ? -21.778 -13.288 18.805 1.00 82.94 104 GLY A N 1
ATOM 800 C CA . GLY A 1 104 ? -22.377 -14.498 18.247 1.00 82.94 104 GLY A CA 1
ATOM 801 C C . GLY A 1 104 ? -22.755 -15.552 19.290 1.00 82.94 104 GLY A C 1
ATOM 802 O O . GLY A 1 104 ? -23.204 -16.626 18.901 1.00 82.94 104 GLY A O 1
ATOM 803 N N . GLU A 1 105 ? -22.573 -15.282 20.586 1.00 80.81 105 GLU A N 1
ATOM 804 C CA . GLU A 1 105 ? -22.920 -16.213 21.665 1.00 80.81 105 GLU A CA 1
ATOM 805 C C . GLU A 1 105 ? -24.439 -16.476 21.716 1.00 80.81 105 GLU A C 1
ATOM 807 O O . GLU A 1 105 ? -25.237 -15.650 22.167 1.00 80.81 105 GLU A O 1
ATOM 812 N N . GLU A 1 106 ? -24.853 -17.648 21.220 1.00 72.25 106 GLU A N 1
ATOM 813 C CA . GLU A 1 106 ? -26.252 -18.080 21.209 1.00 72.25 106 GLU A CA 1
ATOM 814 C C . GLU A 1 106 ? -26.758 -18.369 22.631 1.00 72.25 106 GLU A C 1
ATOM 816 O O . GLU A 1 106 ? -26.144 -19.112 23.395 1.00 72.25 106 GLU A O 1
ATOM 821 N N . GLY A 1 107 ? -27.924 -17.811 22.976 1.00 68.00 107 GLY A N 1
ATOM 822 C CA . GLY A 1 107 ? -28.600 -18.066 24.254 1.00 68.00 107 GLY A CA 1
ATOM 823 C C . GLY A 1 107 ? -28.327 -17.044 25.359 1.00 68.00 107 GLY A C 1
ATOM 824 O O . GLY A 1 107 ? -28.843 -17.213 26.464 1.00 68.00 107 GLY A O 1
ATOM 825 N N . ARG A 1 108 ? -27.574 -15.969 25.083 1.00 76.06 108 ARG A N 1
ATOM 826 C CA . ARG A 1 108 ? -27.375 -14.883 26.050 1.00 76.06 108 ARG A CA 1
ATOM 827 C C . ARG A 1 108 ? -28.662 -14.071 26.242 1.00 76.06 108 ARG A C 1
ATOM 829 O O . ARG A 1 108 ? -29.258 -13.591 25.280 1.00 76.06 108 ARG A O 1
ATOM 836 N N . THR A 1 109 ? -29.082 -13.917 27.497 1.00 66.94 109 THR A N 1
ATOM 837 C CA . THR A 1 109 ? -30.256 -13.121 27.901 1.00 66.94 109 THR A CA 1
ATOM 838 C C . THR A 1 109 ? -29.900 -11.716 28.387 1.00 66.94 109 THR A C 1
ATOM 840 O O . THR A 1 109 ? -30.776 -10.859 28.447 1.00 66.94 109 THR A O 1
ATOM 843 N N . GLU A 1 110 ? -28.637 -11.480 28.743 1.00 74.12 110 GLU A N 1
ATOM 844 C CA . GLU A 1 110 ? -28.136 -10.183 29.208 1.00 74.12 110 GLU A CA 1
ATOM 845 C C . GLU A 1 110 ? -27.675 -9.303 28.034 1.00 74.12 110 GLU A C 1
ATOM 847 O O . GLU A 1 110 ? -27.102 -9.830 27.074 1.00 74.12 110 GLU A O 1
ATOM 852 N N . PRO A 1 111 ? -27.901 -7.977 28.088 1.00 75.50 111 PRO A N 1
ATOM 853 C CA . PRO A 1 111 ? -27.405 -7.060 27.071 1.00 75.50 111 PRO A CA 1
ATOM 854 C C . PRO A 1 111 ? -25.873 -7.015 27.094 1.00 75.50 111 PRO A C 1
ATOM 856 O O . PRO A 1 111 ? -25.250 -7.071 28.151 1.00 75.50 111 PRO A O 1
ATOM 859 N N . PHE A 1 112 ? -25.265 -6.886 25.916 1.00 79.12 112 PHE A N 1
ATOM 860 C CA . PHE A 1 112 ? -23.830 -6.634 25.817 1.00 79.12 112 PHE A CA 1
ATOM 861 C C . PHE A 1 112 ? -23.513 -5.251 26.383 1.00 79.12 112 PHE A C 1
ATOM 863 O O . PHE A 1 112 ? -24.221 -4.286 26.087 1.00 79.12 112 PHE A O 1
ATOM 870 N N . THR A 1 113 ? -22.436 -5.149 27.157 1.00 82.25 113 THR A N 1
ATOM 871 C CA . THR A 1 113 ? -21.937 -3.872 27.675 1.00 82.25 113 THR A CA 1
ATOM 872 C C . THR A 1 113 ? -20.730 -3.403 26.871 1.00 82.25 113 THR A C 1
ATOM 874 O O . THR A 1 113 ? -20.028 -4.186 26.223 1.00 82.25 113 THR A O 1
ATOM 877 N N . TYR A 1 114 ? -20.485 -2.094 26.891 1.00 81.81 114 TYR A N 1
ATOM 878 C CA . TYR A 1 114 ? -19.317 -1.520 26.230 1.00 81.81 114 TYR A CA 1
ATOM 879 C C . TYR A 1 114 ? -18.001 -2.029 26.844 1.00 81.81 114 TYR A C 1
ATOM 881 O O . TYR A 1 114 ? -17.056 -2.332 26.114 1.00 81.81 114 TYR A O 1
ATOM 889 N N . GLU A 1 115 ? -17.962 -2.188 28.167 1.00 84.19 115 GLU A N 1
ATOM 890 C CA . GLU A 1 115 ? -16.792 -2.663 28.910 1.00 84.19 115 GLU A CA 1
ATOM 891 C C . GLU A 1 115 ? -16.365 -4.082 28.498 1.00 84.19 115 GLU A C 1
ATOM 893 O O . GLU A 1 115 ? -15.179 -4.360 28.334 1.00 84.19 115 GLU A O 1
ATOM 898 N N . GLU A 1 116 ? -17.316 -4.978 28.223 1.00 86.94 116 GLU A N 1
ATOM 899 C CA . GLU A 1 116 ? -17.010 -6.324 27.723 1.00 86.94 116 GLU A CA 1
ATOM 900 C C . GLU A 1 116 ? -16.372 -6.299 26.330 1.00 86.94 116 GLU A C 1
ATOM 902 O O . GLU A 1 116 ? -15.408 -7.023 26.055 1.00 86.94 116 GLU A O 1
ATOM 907 N N . VAL A 1 117 ? -16.900 -5.453 25.442 1.00 89.19 117 VAL A N 1
ATOM 908 C CA . VAL A 1 117 ? -16.366 -5.285 24.086 1.00 89.19 117 VAL A CA 1
ATOM 909 C C . VAL A 1 117 ? -14.962 -4.694 24.148 1.00 89.19 117 VAL A C 1
ATOM 911 O O . VAL A 1 117 ? -14.055 -5.206 23.488 1.00 89.19 117 VAL A O 1
ATOM 914 N N . SER A 1 118 ? -14.760 -3.644 24.946 1.00 87.88 118 SER A N 1
ATOM 915 C CA . SER A 1 118 ? -13.462 -2.984 25.081 1.00 87.88 118 SER A CA 1
ATOM 916 C C . SER A 1 118 ? -12.423 -3.914 25.717 1.00 87.88 118 SER A C 1
ATOM 918 O O . SER A 1 118 ? -11.308 -4.011 25.201 1.00 87.88 118 SER A O 1
ATOM 920 N N . ALA A 1 119 ? -12.799 -4.699 26.733 1.00 89.25 119 ALA A N 1
ATOM 921 C CA . ALA A 1 119 ? -11.939 -5.712 27.341 1.00 89.25 119 ALA A CA 1
ATOM 922 C C . ALA A 1 119 ? -11.535 -6.802 26.336 1.00 89.25 119 ALA A C 1
ATOM 924 O O . ALA A 1 119 ? -10.360 -7.175 26.251 1.00 89.25 119 ALA A O 1
ATOM 925 N N . LYS A 1 120 ? -12.482 -7.283 25.517 1.00 90.50 120 LYS A N 1
ATOM 926 C CA . LYS A 1 120 ? -12.194 -8.265 24.462 1.00 90.50 120 LYS A CA 1
ATOM 927 C C . LYS A 1 120 ? -11.254 -7.698 23.401 1.00 90.50 120 LYS A C 1
ATOM 929 O O . LYS A 1 120 ? -10.309 -8.371 22.986 1.00 90.50 120 LYS A O 1
ATOM 934 N N . MET A 1 121 ? -11.498 -6.463 22.969 1.00 91.50 121 MET A N 1
ATOM 935 C CA . MET A 1 121 ? -10.645 -5.765 22.011 1.00 91.50 121 MET A CA 1
ATOM 936 C C . MET A 1 121 ? -9.236 -5.551 22.570 1.00 91.50 121 MET A C 1
ATOM 938 O O . MET A 1 121 ? -8.265 -5.784 21.853 1.00 91.50 121 MET A O 1
ATOM 942 N N . LEU A 1 122 ? -9.109 -5.172 23.844 1.00 90.31 122 LEU A N 1
ATOM 943 C CA . LEU A 1 122 ? -7.821 -5.016 24.513 1.00 90.31 122 LEU A CA 1
ATOM 944 C C . LEU A 1 122 ? -7.055 -6.342 24.558 1.00 90.31 122 LEU A C 1
ATOM 946 O O . LEU A 1 122 ? -5.902 -6.376 24.144 1.00 90.31 122 LEU A O 1
ATOM 950 N N . GLN A 1 123 ? -7.703 -7.445 24.951 1.00 89.56 123 GLN A N 1
ATOM 951 C CA . GLN A 1 123 ? -7.085 -8.777 24.973 1.00 89.56 123 GLN A CA 1
ATOM 952 C C . GLN A 1 123 ? -6.481 -9.160 23.609 1.00 89.56 123 GLN A C 1
ATOM 954 O O . GLN A 1 123 ? -5.356 -9.658 23.533 1.00 89.56 123 GLN A O 1
ATOM 959 N N . ILE A 1 124 ? -7.227 -8.925 22.526 1.00 89.38 124 ILE A N 1
ATOM 960 C CA . ILE A 1 124 ? -6.782 -9.206 21.153 1.00 89.38 124 ILE A CA 1
ATOM 961 C C . ILE A 1 124 ? -5.648 -8.262 20.754 1.00 89.38 124 ILE A C 1
ATOM 963 O O . ILE A 1 124 ? -4.651 -8.698 20.178 1.00 89.38 124 ILE A O 1
ATOM 967 N N . ALA A 1 125 ? -5.777 -6.976 21.082 1.00 88.12 125 ALA A N 1
ATOM 968 C CA . ALA A 1 125 ? -4.752 -5.986 20.800 1.00 88.12 125 ALA A CA 1
ATOM 969 C C . ALA A 1 125 ? -3.426 -6.358 21.468 1.00 88.12 125 ALA A C 1
ATOM 971 O O . ALA A 1 125 ? -2.412 -6.371 20.781 1.00 88.12 125 ALA A O 1
ATOM 972 N N . THR A 1 126 ? -3.423 -6.761 22.742 1.00 85.12 126 THR A N 1
ATOM 973 C CA . THR A 1 126 ? -2.208 -7.196 23.451 1.00 85.12 126 THR A CA 1
ATOM 974 C C . THR A 1 126 ? -1.553 -8.414 22.794 1.00 85.12 126 THR A C 1
ATOM 976 O O . THR A 1 126 ? -0.329 -8.480 22.712 1.00 85.12 126 THR A O 1
ATOM 979 N N . ALA A 1 127 ? -2.339 -9.358 22.263 1.00 83.94 127 ALA A N 1
ATOM 980 C CA . ALA A 1 127 ? -1.804 -10.532 21.569 1.00 83.94 127 ALA A CA 1
ATOM 981 C C . ALA A 1 127 ? -1.101 -10.181 20.241 1.00 83.94 127 ALA A C 1
ATOM 983 O O . ALA A 1 127 ? -0.145 -10.850 19.851 1.00 83.94 127 ALA A O 1
ATOM 984 N N . ILE A 1 128 ? -1.558 -9.130 19.554 1.00 80.31 128 ILE A N 1
ATOM 985 C CA . ILE A 1 128 ? -1.056 -8.708 18.233 1.00 80.31 128 ILE A CA 1
ATOM 986 C C . ILE A 1 128 ? -0.036 -7.565 18.343 1.00 80.31 128 ILE A C 1
ATOM 988 O O . ILE A 1 128 ? 0.753 -7.350 17.424 1.00 80.31 128 ILE A O 1
ATOM 992 N N . ALA A 1 129 ? -0.019 -6.837 19.464 1.00 68.75 129 ALA A N 1
ATOM 993 C CA . ALA A 1 129 ? 0.775 -5.627 19.676 1.00 68.75 129 ALA A CA 1
ATOM 994 C C . ALA A 1 129 ? 2.294 -5.831 19.573 1.00 68.75 129 ALA A C 1
ATOM 996 O O . ALA A 1 129 ? 3.020 -4.836 19.506 1.00 68.75 129 ALA A O 1
ATOM 997 N N . GLN A 1 130 ? 2.784 -7.077 19.512 1.00 64.81 130 GLN A N 1
ATOM 998 C CA . GLN A 1 130 ? 4.199 -7.390 19.313 1.00 64.81 130 GLN A CA 1
ATOM 999 C C . GLN A 1 130 ? 4.756 -6.673 18.064 1.00 64.81 130 GLN A C 1
ATOM 1001 O O . GLN A 1 130 ? 4.576 -7.078 16.912 1.00 64.81 130 GLN A O 1
ATOM 1006 N N . GLY A 1 131 ? 5.454 -5.559 18.307 1.00 57.66 131 GLY A N 1
ATOM 1007 C CA . GLY A 1 131 ? 6.094 -4.732 17.287 1.00 57.66 131 GLY A CA 1
ATOM 1008 C C . GLY A 1 131 ? 5.221 -3.649 16.638 1.00 57.66 131 GLY A C 1
ATOM 1009 O O . GLY A 1 131 ? 5.530 -3.284 15.503 1.00 57.66 131 GLY A O 1
ATOM 1010 N N . LEU A 1 132 ? 4.148 -3.174 17.288 1.00 60.97 132 LEU A N 1
ATOM 1011 C CA . LEU A 1 132 ? 3.431 -1.931 16.927 1.00 60.97 132 LEU A CA 1
ATOM 1012 C C . LEU A 1 132 ? 3.639 -0.793 17.945 1.00 60.97 132 LEU A C 1
ATOM 1014 O O . LEU A 1 132 ? 3.566 0.370 17.558 1.00 60.97 132 LEU A O 1
ATOM 1018 N N . ALA A 1 133 ? 3.908 -1.112 19.214 1.00 56.81 133 ALA A N 1
ATOM 1019 C CA . ALA A 1 133 ? 4.187 -0.151 20.281 1.00 56.81 133 ALA A CA 1
ATOM 1020 C C . ALA A 1 133 ? 5.030 -0.801 21.395 1.00 56.81 133 ALA A C 1
ATOM 1022 O O . ALA A 1 133 ? 5.136 -2.029 21.455 1.00 56.81 133 ALA A O 1
ATOM 1023 N N . SER A 1 134 ? 5.623 0.023 22.262 1.00 53.62 134 SER A N 1
ATOM 1024 C CA . SER A 1 134 ? 6.227 -0.417 23.527 1.00 53.62 134 SER A CA 1
ATOM 1025 C C . SER A 1 134 ? 5.129 -0.898 24.486 1.00 53.62 134 SER A C 1
ATOM 1027 O O . SER A 1 134 ? 4.020 -0.367 24.456 1.00 53.62 134 SER A O 1
ATOM 1029 N N . GLU A 1 135 ? 5.423 -1.890 25.334 1.00 50.66 135 GLU A N 1
ATOM 1030 C CA . GLU A 1 135 ? 4.438 -2.529 26.233 1.00 50.66 135 GLU A CA 1
ATOM 1031 C C . GLU A 1 135 ? 3.687 -1.534 27.151 1.00 50.66 135 GLU A C 1
ATOM 1033 O O . GLU A 1 135 ? 2.552 -1.807 27.536 1.00 50.66 135 GLU A O 1
ATOM 1038 N N . ASP A 1 136 ? 4.262 -0.354 27.414 1.00 51.03 136 ASP A N 1
ATOM 1039 C CA . ASP A 1 136 ? 3.695 0.699 28.272 1.00 51.03 136 ASP A CA 1
ATOM 1040 C C . ASP A 1 136 ? 2.555 1.534 27.636 1.00 51.03 136 ASP A C 1
ATOM 1042 O O . ASP A 1 136 ? 1.816 2.200 28.361 1.00 51.03 136 ASP A O 1
ATOM 1046 N N . ASP A 1 137 ? 2.356 1.502 26.310 1.00 54.28 137 ASP A N 1
ATOM 1047 C CA . ASP A 1 137 ? 1.380 2.377 25.618 1.00 54.28 137 ASP A CA 1
ATOM 1048 C C . ASP A 1 137 ? -0.003 1.731 25.381 1.00 54.28 137 ASP A C 1
ATOM 1050 O O . ASP A 1 137 ? -0.928 2.372 24.865 1.00 54.28 137 ASP A O 1
ATOM 1054 N N . CYS A 1 138 ? -0.184 0.453 25.728 1.00 58.53 138 CYS A N 1
ATOM 1055 C CA . CYS A 1 138 ? -1.386 -0.303 25.366 1.00 58.53 138 CYS A CA 1
ATOM 1056 C C . CYS A 1 138 ? -2.510 -0.174 26.413 1.00 58.53 138 CYS A C 1
ATOM 1058 O O . CYS A 1 138 ? -2.966 -1.170 26.967 1.00 58.53 138 CYS A O 1
ATOM 1060 N N . SER A 1 139 ? -2.979 1.051 26.680 1.00 70.31 139 SER A N 1
ATOM 1061 C CA . SER A 1 139 ? -4.131 1.277 27.575 1.00 70.31 139 SER A CA 1
ATOM 1062 C C . SER A 1 139 ? -5.476 0.874 26.956 1.00 70.31 139 SER A C 1
ATOM 1064 O O . SER A 1 139 ? -6.409 0.535 27.674 1.00 70.31 139 SER A O 1
ATOM 1066 N N . ASP A 1 140 ? -5.580 0.912 25.624 1.00 84.38 140 ASP A N 1
ATOM 1067 C CA . ASP A 1 140 ? -6.797 0.625 24.858 1.00 84.38 140 ASP A CA 1
ATOM 1068 C C . ASP A 1 140 ? -6.434 0.218 23.414 1.00 84.38 140 ASP A C 1
ATOM 1070 O O . ASP A 1 140 ? -5.523 0.785 22.797 1.00 84.38 140 ASP A O 1
ATOM 1074 N N . ALA A 1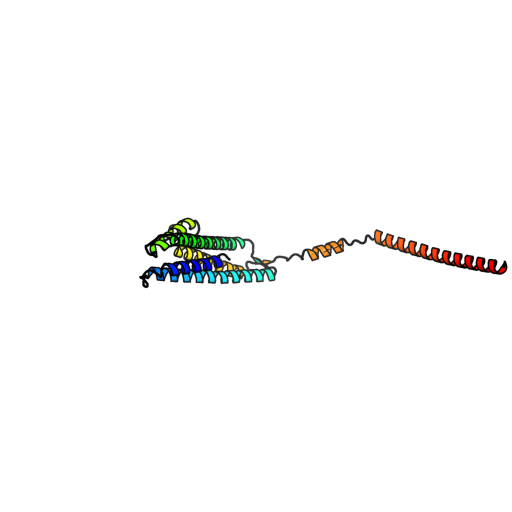 141 ? -7.177 -0.732 22.840 1.00 88.38 141 ALA A N 1
ATOM 1075 C CA . ALA A 1 141 ? -7.011 -1.208 21.468 1.00 88.38 141 ALA A CA 1
ATOM 1076 C C . ALA A 1 141 ? -7.141 -0.082 20.426 1.00 88.38 141 ALA A C 1
ATOM 1078 O O . ALA A 1 141 ? -6.379 -0.036 19.454 1.00 88.38 141 ALA A O 1
ATOM 1079 N N . LEU A 1 142 ? -8.065 0.868 20.629 1.00 89.75 142 LEU A N 1
ATOM 1080 C CA . LEU A 1 142 ? -8.200 2.012 19.720 1.00 89.75 142 LEU A CA 1
ATOM 1081 C C . LEU A 1 142 ? -7.040 3.007 19.858 1.00 89.75 142 LEU A C 1
ATOM 1083 O O . LEU A 1 142 ? -6.708 3.702 18.896 1.00 89.75 142 LEU A O 1
ATOM 1087 N N . SER A 1 143 ? -6.418 3.101 21.037 1.00 89.25 143 SER A N 1
ATOM 1088 C CA . SER A 1 143 ? -5.213 3.919 21.239 1.00 89.25 143 SER A CA 1
ATOM 1089 C C . SER A 1 143 ? -4.015 3.328 20.497 1.00 89.25 143 SER A C 1
ATOM 1091 O O . SER A 1 143 ? -3.297 4.076 19.833 1.00 89.25 143 SER A O 1
ATOM 1093 N N . LEU A 1 144 ? -3.861 1.999 20.506 1.00 89.12 144 LEU A N 1
ATOM 1094 C CA . LEU A 1 144 ? -2.835 1.301 19.724 1.00 89.12 144 LEU A CA 1
ATOM 1095 C C . LEU A 1 144 ? -3.007 1.548 18.216 1.00 89.12 144 LEU A C 1
ATOM 1097 O O . LEU A 1 144 ? -2.048 1.907 17.531 1.00 89.12 144 LEU A O 1
ATOM 1101 N N . LEU A 1 145 ? -4.239 1.433 17.704 1.00 91.25 145 LEU A N 1
ATOM 1102 C CA . LEU A 1 145 ? -4.554 1.764 16.309 1.00 91.25 145 LEU A CA 1
ATOM 1103 C C . LEU A 1 145 ? -4.254 3.231 15.981 1.00 91.25 145 LEU A C 1
ATOM 1105 O O . LEU A 1 145 ? -3.689 3.518 14.926 1.00 91.25 145 LEU A O 1
ATOM 1109 N N . SER A 1 146 ? -4.602 4.155 16.882 1.00 92.31 146 SER A N 1
ATOM 1110 C CA . SER A 1 146 ? -4.301 5.580 16.713 1.00 92.31 146 SER A CA 1
ATOM 1111 C C . SER A 1 146 ? -2.799 5.837 16.642 1.00 92.31 146 SER A C 1
ATOM 1113 O O . SER A 1 146 ? -2.352 6.578 15.771 1.00 92.31 146 SER A O 1
ATOM 1115 N N . SER A 1 147 ? -2.022 5.210 17.528 1.00 90.94 147 SER A N 1
ATOM 1116 C CA . SER A 1 147 ? -0.564 5.320 17.548 1.00 90.94 147 SER A CA 1
ATOM 1117 C C . SER A 1 147 ? 0.045 4.805 16.244 1.00 90.94 147 SER A C 1
ATOM 1119 O O . SER A 1 147 ? 0.752 5.543 15.560 1.00 90.94 147 SER A O 1
ATOM 1121 N N . GLY A 1 148 ? -0.322 3.593 15.816 1.00 91.19 148 GLY A N 1
ATOM 1122 C CA . GLY A 1 148 ? 0.207 3.027 14.577 1.00 91.19 148 GLY A CA 1
ATOM 1123 C C . GLY A 1 148 ? -0.193 3.821 13.328 1.00 91.19 148 GLY A C 1
ATOM 1124 O O . GLY A 1 148 ? 0.636 4.014 12.439 1.00 91.19 148 GLY A O 1
ATOM 1125 N N . LEU A 1 149 ? -1.423 4.352 13.265 1.00 93.50 149 LEU A N 1
ATOM 1126 C CA . LEU A 1 149 ? -1.828 5.246 12.175 1.00 93.50 149 LEU A CA 1
ATOM 1127 C C . LEU A 1 149 ? -1.062 6.574 12.198 1.00 93.50 149 LEU A C 1
ATOM 1129 O O . LEU A 1 149 ? -0.723 7.065 11.129 1.00 93.50 149 LEU A O 1
ATOM 1133 N N . LYS A 1 150 ? -0.758 7.145 13.373 1.00 93.06 150 LYS A N 1
ATOM 1134 C CA . LYS A 1 150 ? 0.078 8.355 13.488 1.00 93.06 150 LYS A CA 1
ATOM 1135 C C . LYS A 1 150 ? 1.510 8.100 13.024 1.00 93.06 150 LYS A C 1
ATOM 1137 O O . LYS A 1 150 ? 2.023 8.887 12.239 1.00 93.06 150 LYS A O 1
ATOM 1142 N N . THR A 1 151 ? 2.127 6.994 13.438 1.00 92.94 151 THR A N 1
ATOM 1143 C CA . THR A 1 151 ? 3.464 6.605 12.958 1.00 92.94 151 THR A CA 1
ATOM 1144 C C . THR A 1 151 ? 3.478 6.462 11.439 1.00 92.94 151 THR A C 1
ATOM 1146 O O . THR A 1 151 ? 4.368 6.984 10.770 1.00 92.94 151 THR A O 1
ATOM 1149 N N . LEU A 1 152 ? 2.451 5.818 10.878 1.00 94.19 152 LEU A N 1
ATOM 1150 C CA . LEU A 1 152 ? 2.305 5.687 9.433 1.00 94.19 152 LEU A CA 1
ATOM 1151 C C . LEU A 1 152 ? 2.056 7.038 8.741 1.00 94.19 152 LEU A C 1
ATOM 1153 O O . LEU A 1 152 ? 2.543 7.236 7.632 1.00 94.19 152 LEU A O 1
ATOM 1157 N N . THR A 1 153 ? 1.333 7.971 9.374 1.00 94.94 153 THR A N 1
ATOM 1158 C CA . THR A 1 153 ? 1.195 9.355 8.891 1.00 94.94 153 THR A CA 1
ATOM 1159 C C . THR A 1 153 ? 2.555 10.009 8.724 1.00 94.94 153 THR A C 1
ATOM 1161 O O . THR A 1 153 ? 2.867 10.443 7.618 1.00 94.94 153 THR A O 1
ATOM 1164 N N . THR A 1 154 ? 3.377 10.005 9.773 1.00 94.50 154 THR A N 1
ATOM 1165 C CA . THR A 1 154 ? 4.712 10.609 9.732 1.00 94.50 154 THR A CA 1
ATOM 1166 C C . THR A 1 154 ? 5.573 9.983 8.633 1.00 94.50 154 THR A C 1
ATOM 1168 O O . THR A 1 154 ? 6.105 10.702 7.791 1.00 94.50 154 THR A O 1
ATOM 1171 N N . GLN A 1 155 ? 5.628 8.647 8.559 1.00 94.06 155 GLN A N 1
ATOM 1172 C CA . GLN A 1 155 ? 6.407 7.955 7.525 1.00 94.06 155 GLN A CA 1
ATOM 1173 C C . GLN A 1 155 ? 5.925 8.289 6.108 1.00 94.06 155 GLN A C 1
ATOM 1175 O O . GLN A 1 155 ? 6.734 8.565 5.228 1.00 94.06 155 GLN A O 1
ATOM 1180 N N . LEU A 1 156 ? 4.612 8.284 5.857 1.00 94.81 156 LEU A N 1
ATOM 1181 C CA . LEU A 1 156 ? 4.077 8.570 4.523 1.00 94.81 156 LEU A CA 1
ATOM 1182 C C . LEU A 1 156 ? 4.272 10.029 4.099 1.00 94.81 156 LEU A C 1
ATOM 1184 O O . LEU A 1 156 ? 4.435 10.296 2.908 1.00 94.81 156 LEU A O 1
ATOM 1188 N N . GLU A 1 157 ? 4.253 10.970 5.040 1.00 94.44 157 GLU A N 1
ATOM 1189 C CA . GLU A 1 157 ? 4.581 12.372 4.771 1.00 94.44 157 GLU A CA 1
ATOM 1190 C C . GLU A 1 157 ? 6.059 12.535 4.404 1.00 94.44 157 GLU A C 1
ATOM 1192 O O . GLU A 1 157 ? 6.369 13.179 3.399 1.00 94.44 157 GLU A O 1
ATOM 1197 N N . GLU A 1 158 ? 6.961 11.883 5.140 1.00 92.88 158 GLU A N 1
ATOM 1198 C CA . GLU A 1 158 ? 8.391 11.828 4.819 1.00 92.88 158 GLU A CA 1
ATOM 1199 C C . GLU A 1 158 ? 8.633 11.206 3.438 1.00 92.88 158 GLU A C 1
ATOM 1201 O O . GLU A 1 158 ? 9.304 11.809 2.603 1.00 92.88 158 GLU A O 1
ATOM 1206 N N . LEU A 1 159 ? 8.005 10.062 3.149 1.00 93.50 159 LEU A N 1
ATOM 1207 C CA . LEU A 1 159 ? 8.037 9.404 1.839 1.00 93.50 159 LEU A CA 1
ATOM 1208 C C . LEU A 1 159 ? 7.476 10.295 0.726 1.00 93.50 159 LEU A C 1
ATOM 1210 O O . LEU A 1 159 ? 8.021 10.314 -0.375 1.00 93.50 159 LEU A O 1
ATOM 1214 N N . SER A 1 160 ? 6.408 11.055 0.985 1.00 94.00 160 SER A N 1
ATOM 1215 C CA . SER A 1 160 ? 5.868 12.008 0.009 1.00 94.00 160 SER A CA 1
ATOM 1216 C C . SER A 1 160 ? 6.838 13.142 -0.279 1.00 94.00 160 SER A C 1
ATOM 1218 O O . SER A 1 160 ? 6.911 13.566 -1.433 1.00 94.00 160 SER A O 1
ATOM 1220 N N . ASN A 1 161 ? 7.531 13.655 0.734 1.00 92.25 161 ASN A N 1
ATOM 1221 C CA . ASN A 1 161 ? 8.520 14.712 0.555 1.00 92.25 161 ASN A CA 1
ATOM 1222 C C . ASN A 1 161 ? 9.744 14.168 -0.188 1.00 92.25 161 ASN A C 1
ATOM 1224 O O . ASN A 1 161 ? 10.149 14.747 -1.192 1.00 92.25 161 ASN A O 1
ATOM 1228 N N . TYR A 1 162 ? 10.241 13.001 0.227 1.00 91.75 162 TYR A N 1
ATOM 1229 C CA . TYR A 1 162 ? 11.363 12.307 -0.398 1.00 91.75 162 TYR A CA 1
ATOM 1230 C C . TYR A 1 162 ? 11.093 11.980 -1.871 1.00 91.75 162 TYR A C 1
ATOM 1232 O O . TYR A 1 162 ? 11.903 12.290 -2.737 1.00 91.75 162 TYR A O 1
ATOM 1240 N N . ALA A 1 163 ? 9.912 11.438 -2.186 1.00 91.81 163 ALA A N 1
ATOM 1241 C CA . ALA A 1 163 ? 9.530 11.109 -3.558 1.00 91.81 163 ALA A CA 1
ATOM 1242 C C . ALA A 1 163 ? 9.320 12.337 -4.461 1.00 91.81 163 ALA A C 1
ATOM 1244 O O . ALA A 1 163 ? 9.269 12.182 -5.681 1.00 91.81 163 ALA A O 1
ATOM 1245 N N . SER A 1 164 ? 9.150 13.530 -3.881 1.00 90.56 164 SER A N 1
ATOM 1246 C CA . SER A 1 164 ? 8.981 14.788 -4.624 1.00 90.56 164 SER A CA 1
ATOM 1247 C C . SER A 1 164 ? 10.299 15.553 -4.795 1.00 90.56 164 SER A C 1
ATOM 1249 O O . SER A 1 164 ? 10.354 16.508 -5.571 1.00 90.56 164 SER A O 1
ATOM 1251 N N . ASP A 1 165 ? 11.351 15.170 -4.068 1.00 91.44 165 ASP A N 1
ATOM 1252 C CA . ASP A 1 165 ? 12.640 15.849 -4.085 1.00 91.44 165 ASP A CA 1
ATOM 1253 C C . ASP A 1 165 ? 13.553 15.266 -5.171 1.00 91.44 165 ASP A C 1
ATOM 1255 O O . ASP A 1 165 ? 13.993 14.118 -5.118 1.00 91.44 165 ASP A O 1
ATOM 1259 N N . LEU A 1 166 ? 13.872 16.095 -6.165 1.00 90.06 166 LEU A N 1
ATOM 1260 C CA . LEU A 1 166 ? 14.722 15.716 -7.289 1.00 90.06 166 LEU A CA 1
ATOM 1261 C C . LEU A 1 166 ? 16.177 15.445 -6.868 1.00 90.06 166 LEU A C 1
ATOM 1263 O O . LEU A 1 166 ? 16.895 14.748 -7.583 1.00 90.06 166 LEU A O 1
ATOM 1267 N N . THR A 1 167 ? 16.624 15.966 -5.721 1.00 90.12 167 THR A N 1
ATOM 1268 C CA . THR A 1 167 ? 17.988 15.739 -5.212 1.00 90.12 167 THR A CA 1
ATOM 1269 C C . THR A 1 167 ? 18.230 14.287 -4.798 1.00 90.12 167 THR A C 1
ATOM 1271 O O . THR A 1 167 ? 19.373 13.833 -4.798 1.00 90.12 167 THR A O 1
ATOM 1274 N N . HIS A 1 168 ? 17.161 13.538 -4.520 1.00 87.06 168 HIS A N 1
ATOM 1275 C CA . HIS A 1 168 ? 17.189 12.120 -4.165 1.00 87.06 168 HIS A CA 1
ATOM 1276 C C . HIS A 1 168 ? 16.903 11.198 -5.357 1.00 87.06 168 HIS A C 1
ATOM 1278 O O . HIS A 1 168 ? 16.476 10.056 -5.182 1.00 87.06 168 HIS A O 1
ATOM 1284 N N . THR A 1 169 ? 17.118 11.683 -6.582 1.00 92.62 169 THR A N 1
ATOM 1285 C CA . THR A 1 169 ? 16.837 10.922 -7.803 1.00 92.62 169 THR A CA 1
ATOM 1286 C C . THR A 1 169 ? 18.103 10.594 -8.582 1.00 92.62 169 THR A C 1
ATOM 1288 O O . THR A 1 169 ? 19.070 11.353 -8.587 1.00 92.62 169 THR A O 1
ATOM 1291 N N . ALA A 1 170 ? 18.089 9.441 -9.243 1.00 90.69 170 ALA A N 1
ATOM 1292 C CA . ALA A 1 170 ? 19.118 8.982 -10.158 1.00 90.69 170 ALA A CA 1
ATOM 1293 C C . ALA A 1 170 ? 18.514 8.785 -11.553 1.00 90.69 170 ALA A C 1
ATOM 1295 O O . ALA A 1 170 ? 17.410 8.251 -11.705 1.00 90.69 170 ALA A O 1
A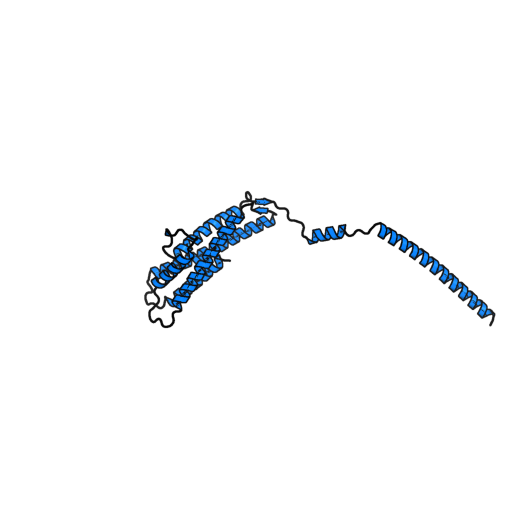TOM 1296 N N . GLU A 1 171 ? 19.242 9.217 -12.579 1.00 91.31 171 GLU A N 1
ATOM 1297 C CA . GLU A 1 171 ? 18.865 8.971 -13.969 1.00 91.31 171 GLU A CA 1
ATOM 1298 C C . GLU A 1 171 ? 19.108 7.505 -14.324 1.00 91.31 171 GLU A C 1
ATOM 1300 O O . GLU A 1 171 ? 20.128 6.920 -13.954 1.00 91.31 171 GLU A O 1
ATOM 1305 N N . PHE A 1 172 ? 18.183 6.913 -15.076 1.00 89.88 172 PHE A N 1
ATOM 1306 C CA . PHE A 1 172 ? 18.369 5.580 -15.631 1.00 89.88 172 PHE A CA 1
ATOM 1307 C C . PHE A 1 172 ? 18.102 5.574 -17.132 1.00 89.88 172 PHE A C 1
ATOM 1309 O O . PHE A 1 172 ? 17.216 6.257 -17.649 1.00 89.88 172 PHE A O 1
ATOM 1316 N N . GLU A 1 173 ? 18.853 4.754 -17.861 1.00 85.88 173 GLU A N 1
ATOM 1317 C CA . GLU A 1 173 ? 18.593 4.559 -19.280 1.00 85.88 173 GLU A CA 1
A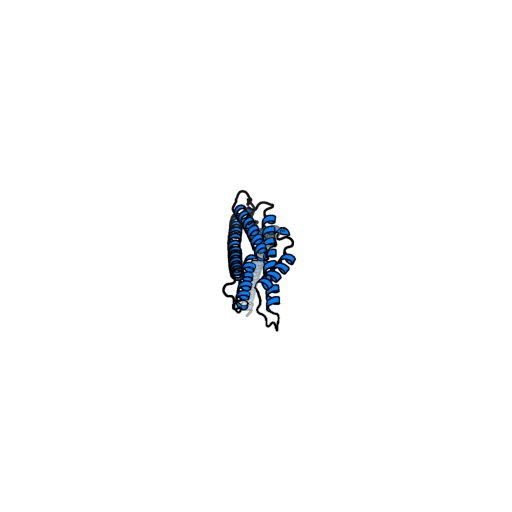TOM 1318 C C . GLU A 1 173 ? 17.412 3.608 -19.474 1.00 85.88 173 GLU A C 1
ATOM 1320 O O . GLU A 1 173 ? 17.429 2.446 -19.060 1.00 85.88 173 GLU A O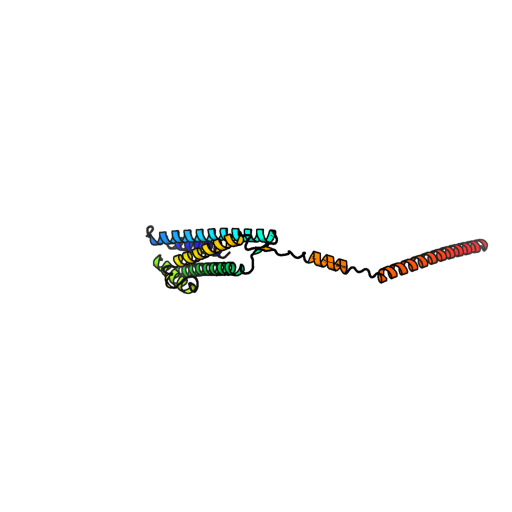 1
ATOM 1325 N N . ARG A 1 174 ? 16.379 4.071 -20.181 1.00 81.62 174 ARG A N 1
ATOM 1326 C CA . ARG A 1 174 ? 15.352 3.165 -20.695 1.00 81.62 174 ARG A CA 1
ATOM 1327 C C . ARG A 1 174 ? 15.938 2.351 -21.840 1.00 81.62 174 ARG A C 1
ATOM 1329 O O . ARG A 1 174 ? 16.141 2.859 -22.944 1.00 81.62 174 ARG A O 1
ATOM 1336 N N . GLY A 1 175 ? 16.170 1.066 -21.584 1.00 77.12 175 GLY A N 1
ATOM 1337 C CA . GLY A 1 175 ? 16.539 0.115 -22.625 1.00 77.12 175 GLY A CA 1
ATOM 1338 C C . GLY A 1 175 ? 15.543 0.147 -23.790 1.00 77.12 175 GLY A C 1
ATOM 1339 O O . GLY A 1 175 ? 14.339 0.347 -23.610 1.00 77.12 175 GLY A O 1
ATOM 1340 N N . LYS A 1 176 ? 16.038 -0.060 -25.016 1.00 82.38 176 LYS A N 1
ATOM 1341 C CA . LYS A 1 176 ? 15.159 -0.217 -26.184 1.00 82.38 176 LYS A CA 1
ATOM 1342 C C . LYS A 1 176 ? 14.230 -1.399 -25.948 1.00 82.38 176 LYS A C 1
ATOM 1344 O O . LYS A 1 176 ? 14.668 -2.442 -25.467 1.00 82.38 176 LYS A O 1
ATOM 1349 N N . HIS A 1 177 ? 12.973 -1.261 -26.361 1.00 85.44 177 HIS A N 1
ATOM 1350 C CA . HIS A 1 177 ? 12.033 -2.368 -26.278 1.00 85.44 177 HIS A CA 1
ATOM 1351 C C . HIS A 1 177 ? 12.593 -3.630 -26.957 1.00 85.44 177 HIS A C 1
ATOM 1353 O O . HIS A 1 177 ? 13.219 -3.532 -28.024 1.00 85.44 177 HIS A O 1
ATOM 1359 N N . PRO A 1 178 ? 12.338 -4.822 -26.392 1.00 89.56 178 PRO A N 1
ATOM 1360 C CA . PRO A 1 178 ? 12.963 -6.061 -26.843 1.00 89.56 178 PRO A CA 1
ATOM 1361 C C . PRO A 1 178 ? 12.642 -6.383 -28.306 1.00 89.56 178 PRO A C 1
ATOM 1363 O O . PRO A 1 178 ? 13.496 -6.901 -29.018 1.00 89.56 178 PRO A O 1
ATOM 1366 N N . TRP A 1 179 ? 11.466 -6.000 -28.815 1.00 91.31 179 TRP A N 1
ATOM 1367 C CA . TRP A 1 179 ? 11.123 -6.177 -30.231 1.00 91.31 179 TRP A CA 1
ATOM 1368 C C . TRP A 1 179 ? 11.927 -5.273 -31.173 1.00 91.31 179 TRP A C 1
ATOM 1370 O O . TRP A 1 179 ? 12.197 -5.671 -32.301 1.00 91.31 179 TRP A O 1
ATOM 1380 N N . ILE A 1 180 ? 12.352 -4.082 -30.736 1.00 90.56 180 ILE A N 1
ATOM 1381 C CA . ILE A 1 180 ? 13.226 -3.201 -31.530 1.00 90.56 180 ILE A CA 1
ATOM 1382 C C . ILE A 1 180 ? 14.632 -3.795 -31.583 1.00 90.56 180 ILE A C 1
ATOM 1384 O O . ILE A 1 180 ? 15.238 -3.849 -32.656 1.00 90.56 180 ILE A O 1
ATOM 1388 N N . ALA A 1 181 ? 15.137 -4.271 -30.440 1.00 88.12 181 ALA A N 1
ATOM 1389 C CA . ALA A 1 181 ? 16.407 -4.987 -30.375 1.00 88.12 181 ALA A CA 1
ATOM 1390 C C . ALA A 1 181 ? 16.373 -6.233 -31.275 1.00 88.12 181 ALA A C 1
ATOM 1392 O O . ALA A 1 181 ? 17.237 -6.387 -32.137 1.00 88.12 181 ALA A O 1
ATOM 1393 N N . ARG A 1 182 ? 15.305 -7.036 -31.177 1.00 89.19 182 ARG A N 1
ATOM 1394 C CA . ARG A 1 182 ? 15.092 -8.231 -31.999 1.00 89.19 182 ARG A CA 1
ATOM 1395 C C . ARG A 1 182 ? 14.942 -7.909 -33.482 1.00 89.19 182 ARG A C 1
ATOM 1397 O O . ARG A 1 182 ? 15.492 -8.615 -34.312 1.00 89.19 182 ARG A O 1
ATOM 1404 N N . ALA A 1 183 ? 14.240 -6.840 -33.849 1.00 89.25 183 ALA A N 1
ATOM 1405 C CA . ALA A 1 183 ? 14.127 -6.424 -35.245 1.00 89.25 183 ALA A CA 1
ATOM 1406 C C . ALA A 1 183 ? 15.478 -5.972 -35.817 1.00 89.25 183 ALA A C 1
ATOM 1408 O O . ALA A 1 183 ? 15.774 -6.255 -36.977 1.00 89.25 183 ALA A O 1
ATOM 1409 N N . LYS A 1 184 ? 16.309 -5.283 -35.021 1.00 87.69 184 LYS A N 1
ATOM 1410 C CA . LYS A 1 184 ? 17.672 -4.909 -35.420 1.00 87.69 184 LYS A CA 1
ATOM 1411 C C . LYS A 1 184 ? 18.551 -6.147 -35.598 1.00 87.69 184 LYS A C 1
ATOM 1413 O O . LYS A 1 184 ? 19.235 -6.241 -36.609 1.00 87.69 184 LYS A O 1
ATOM 1418 N N . GLU A 1 185 ? 18.476 -7.088 -34.663 1.00 86.44 185 GLU A N 1
ATOM 1419 C CA . GLU A 1 185 ? 19.162 -8.379 -34.732 1.00 86.44 185 GLU A CA 1
ATOM 1420 C C . GLU A 1 185 ? 18.725 -9.174 -35.974 1.00 86.44 185 GLU A C 1
ATOM 1422 O O . GLU A 1 185 ? 19.554 -9.569 -36.782 1.00 86.44 185 GLU A O 1
ATOM 1427 N N . LEU A 1 186 ? 17.421 -9.334 -36.213 1.00 85.75 186 LEU A N 1
ATOM 1428 C CA . LEU A 1 186 ? 16.904 -10.014 -37.405 1.00 85.75 186 LEU A CA 1
ATOM 1429 C C . LEU A 1 186 ? 17.349 -9.330 -38.703 1.00 85.75 186 LEU A C 1
ATOM 1431 O O . LEU A 1 186 ? 17.643 -10.010 -39.681 1.00 85.75 186 LEU A O 1
ATOM 1435 N N . LYS A 1 187 ? 17.435 -7.993 -38.724 1.00 83.81 187 LYS A N 1
ATOM 1436 C CA . LYS A 1 187 ? 17.976 -7.247 -39.869 1.00 83.81 187 LYS A CA 1
ATOM 1437 C C . LYS A 1 187 ? 19.474 -7.475 -40.059 1.00 83.81 187 LYS A C 1
ATOM 1439 O O . LYS A 1 187 ? 19.890 -7.606 -41.200 1.00 83.81 187 LYS A O 1
ATOM 1444 N N . SER A 1 188 ? 20.275 -7.539 -38.993 1.00 80.25 188 SER A N 1
ATOM 1445 C CA . SER A 1 188 ? 21.707 -7.851 -39.115 1.00 80.25 188 SER A CA 1
ATOM 1446 C C . SER A 1 188 ? 21.962 -9.315 -39.475 1.00 80.25 188 SER A C 1
ATOM 1448 O O . SER A 1 188 ? 22.912 -9.605 -40.190 1.00 80.25 188 SER A O 1
ATOM 1450 N N . HIS A 1 189 ? 21.099 -10.232 -39.027 1.00 71.19 189 HIS A N 1
ATOM 1451 C CA . HIS A 1 189 ? 21.124 -11.647 -39.408 1.00 71.19 189 HIS A CA 1
ATOM 1452 C C . HIS A 1 189 ? 20.513 -11.921 -40.781 1.00 71.19 189 HIS A C 1
ATOM 1454 O O . HIS A 1 189 ? 20.703 -13.013 -41.315 1.00 71.19 189 HIS A O 1
ATOM 1460 N N . LYS A 1 190 ? 19.831 -10.943 -41.391 1.00 68.81 190 LYS A N 1
ATOM 1461 C CA . LYS A 1 190 ? 19.511 -10.952 -42.820 1.00 68.81 190 LYS A CA 1
ATOM 1462 C C . LYS A 1 190 ? 20.796 -10.695 -43.616 1.00 68.81 190 LYS A C 1
ATOM 1464 O O . LYS A 1 190 ? 20.924 -9.709 -44.329 1.00 68.81 190 LYS A O 1
ATOM 1469 N N . ALA A 1 191 ? 21.755 -11.597 -43.457 1.00 59.44 191 ALA A N 1
ATOM 1470 C CA . ALA A 1 191 ? 22.854 -11.781 -44.371 1.00 59.44 191 ALA A CA 1
ATOM 1471 C C . ALA A 1 191 ? 22.271 -12.494 -45.593 1.00 59.44 191 ALA A C 1
ATOM 1473 O O . ALA A 1 191 ? 22.060 -13.706 -45.574 1.00 59.44 191 ALA A O 1
ATOM 1474 N N . SER A 1 192 ? 21.970 -11.756 -46.659 1.00 61.50 192 SER A N 1
ATOM 1475 C CA . SER A 1 192 ? 22.131 -12.379 -47.963 1.00 61.50 192 SER A CA 1
ATOM 1476 C C . SER A 1 192 ? 23.629 -12.642 -48.101 1.00 61.50 192 SER A C 1
ATOM 1478 O O . SER A 1 192 ? 24.439 -11.717 -48.067 1.00 61.50 192 SER A O 1
ATOM 1480 N N . SER A 1 193 ? 24.025 -13.917 -48.094 1.00 65.81 193 SER A N 1
ATOM 1481 C CA . SER A 1 193 ? 25.426 -14.251 -48.338 1.00 65.81 193 SER A CA 1
ATOM 1482 C C . SER A 1 193 ? 25.776 -13.716 -49.730 1.00 65.81 193 SER A C 1
ATOM 1484 O O . SER A 1 193 ? 25.038 -14.036 -50.665 1.00 65.81 193 SER A O 1
ATOM 1486 N N . PRO A 1 194 ? 26.844 -12.920 -49.903 1.00 73.06 194 PRO A N 1
ATOM 1487 C CA . PRO A 1 194 ? 27.250 -12.446 -51.226 1.00 73.06 194 PRO A CA 1
ATOM 1488 C C . PRO A 1 194 ? 27.468 -13.620 -52.191 1.00 73.06 194 PRO A C 1
ATOM 1490 O O . PRO A 1 194 ? 27.096 -13.533 -53.352 1.00 73.06 194 PRO A O 1
ATOM 1493 N N . ASP A 1 195 ? 27.934 -14.759 -51.676 1.00 75.38 195 ASP A N 1
ATOM 1494 C CA . ASP A 1 195 ? 28.069 -16.017 -52.415 1.00 75.38 195 ASP A CA 1
ATOM 1495 C C . ASP A 1 195 ? 26.710 -16.575 -52.882 1.00 75.38 195 ASP A C 1
ATOM 1497 O O . ASP A 1 195 ? 26.553 -17.009 -54.018 1.00 75.38 195 ASP A O 1
ATOM 1501 N N . ALA A 1 196 ? 25.669 -16.471 -52.046 1.00 79.75 196 ALA A N 1
ATOM 1502 C CA . ALA A 1 196 ? 24.316 -16.866 -52.435 1.00 79.75 196 ALA A CA 1
ATOM 1503 C C . ALA A 1 196 ? 23.707 -15.901 -53.467 1.00 79.75 196 ALA A C 1
ATOM 1505 O O . ALA A 1 196 ? 22.968 -16.334 -54.349 1.00 79.75 196 ALA A O 1
ATOM 1506 N N . GLU A 1 197 ? 24.007 -14.601 -53.392 1.00 82.06 197 GLU A N 1
ATOM 1507 C CA . GLU A 1 197 ? 23.583 -13.629 -54.408 1.00 82.06 197 GLU A CA 1
ATOM 1508 C C . GLU A 1 197 ? 24.319 -13.835 -55.740 1.00 82.06 197 GLU A C 1
ATOM 1510 O O . GLU A 1 197 ? 23.695 -13.763 -56.804 1.00 82.06 197 GLU A O 1
ATOM 1515 N N . GLU A 1 198 ? 25.617 -14.144 -55.698 1.00 86.44 198 GLU A N 1
ATOM 1516 C CA . GLU A 1 198 ? 26.416 -14.487 -56.874 1.00 86.44 198 GLU A CA 1
ATOM 1517 C C . GLU A 1 198 ? 25.956 -15.797 -57.518 1.00 86.44 198 GLU A C 1
ATOM 1519 O O . GLU A 1 198 ? 25.801 -15.838 -58.740 1.00 86.44 198 GLU A O 1
ATOM 1524 N N . GLU A 1 199 ? 25.641 -16.822 -56.726 1.00 87.81 199 GLU A N 1
ATOM 1525 C CA . GLU A 1 199 ? 25.094 -18.088 -57.219 1.00 87.81 199 GLU A CA 1
ATOM 1526 C C . GLU A 1 199 ? 23.702 -17.890 -57.835 1.00 87.81 199 GLU A C 1
ATOM 1528 O O . GLU A 1 199 ? 23.438 -18.363 -58.940 1.00 87.81 199 GLU A O 1
ATOM 1533 N N . ILE A 1 200 ? 22.821 -17.107 -57.196 1.00 88.69 200 ILE A N 1
ATOM 1534 C CA . ILE A 1 200 ? 21.517 -16.740 -57.775 1.00 88.69 200 ILE A CA 1
ATOM 1535 C C . ILE A 1 200 ? 21.708 -16.004 -59.106 1.00 88.69 200 ILE A C 1
ATOM 1537 O O . ILE A 1 200 ? 20.961 -16.244 -60.057 1.00 88.69 200 ILE A O 1
ATOM 1541 N N . ARG A 1 201 ? 22.694 -15.106 -59.199 1.00 90.75 201 ARG A N 1
ATOM 1542 C CA . ARG A 1 201 ? 23.015 -14.403 -60.446 1.00 90.75 201 ARG A CA 1
ATOM 1543 C C . ARG A 1 201 ? 23.542 -15.370 -61.510 1.00 90.75 201 ARG A C 1
ATOM 1545 O O . ARG A 1 201 ? 23.111 -15.270 -62.657 1.00 90.75 201 ARG A O 1
ATOM 1552 N N . ARG A 1 202 ? 24.419 -16.314 -61.148 1.00 94.75 202 ARG A N 1
ATOM 1553 C CA . ARG A 1 202 ? 24.951 -17.339 -62.062 1.00 94.75 202 ARG A CA 1
ATOM 1554 C C . ARG A 1 202 ? 23.833 -18.224 -62.606 1.00 94.75 202 ARG A C 1
ATOM 1556 O O . ARG A 1 202 ? 23.678 -18.317 -63.818 1.00 94.75 202 ARG A O 1
ATOM 1563 N N . LEU A 1 203 ? 22.995 -18.768 -61.725 1.00 95.31 203 LEU A N 1
ATOM 1564 C CA . LEU A 1 203 ? 21.866 -19.625 -62.093 1.00 95.31 203 LEU A CA 1
ATOM 1565 C C . LEU A 1 203 ? 20.838 -18.891 -62.962 1.00 95.31 203 LEU A C 1
ATOM 1567 O O . LEU A 1 203 ? 20.287 -19.472 -63.893 1.00 95.31 203 LEU A O 1
ATOM 1571 N N . LYS A 1 204 ? 20.589 -17.600 -62.710 1.00 95.62 204 LYS A N 1
ATOM 1572 C CA . LYS A 1 204 ? 19.730 -16.782 -63.582 1.00 95.62 204 LYS A CA 1
ATOM 1573 C C . LYS A 1 204 ? 20.319 -16.602 -64.978 1.00 95.62 204 LYS A C 1
ATOM 1575 O O . LYS A 1 204 ? 19.567 -16.654 -65.951 1.00 95.62 204 LYS A O 1
ATOM 1580 N N . ASN A 1 205 ? 21.633 -16.411 -65.079 1.00 95.88 205 ASN A N 1
ATOM 1581 C CA . ASN A 1 205 ? 22.306 -16.311 -66.369 1.00 95.88 205 ASN A CA 1
ATOM 1582 C C . ASN A 1 205 ? 22.215 -17.646 -67.124 1.00 95.88 205 ASN A C 1
ATOM 1584 O O . ASN A 1 205 ? 21.702 -17.662 -68.241 1.00 95.88 205 ASN A O 1
ATOM 1588 N N . GLU A 1 206 ? 22.565 -18.764 -66.479 1.00 96.12 206 GLU A N 1
ATOM 1589 C CA . GLU A 1 206 ? 22.438 -20.117 -67.048 1.00 96.12 206 GLU A CA 1
ATOM 1590 C C . GLU A 1 206 ? 20.993 -20.423 -67.493 1.00 96.12 206 GLU A C 1
ATOM 1592 O O . GLU A 1 206 ? 20.760 -20.971 -68.572 1.00 96.12 206 GLU A O 1
ATOM 1597 N N . LEU A 1 207 ? 19.988 -20.014 -66.712 1.00 96.00 207 LEU A N 1
ATOM 1598 C CA . LEU A 1 207 ? 18.580 -20.174 -67.080 1.00 96.00 207 LEU A CA 1
ATOM 1599 C C . LEU A 1 207 ? 18.205 -19.354 -68.325 1.00 96.00 207 LEU A C 1
ATOM 1601 O O . LEU A 1 207 ? 17.455 -19.822 -69.179 1.00 96.00 207 LEU A O 1
ATOM 1605 N N . SER A 1 208 ? 18.710 -18.127 -68.448 1.00 96.00 208 SER A N 1
ATOM 1606 C CA . SER A 1 208 ? 18.436 -17.292 -69.623 1.00 96.00 208 SER A CA 1
ATOM 1607 C C . SER A 1 208 ? 19.135 -17.817 -70.884 1.00 96.00 208 SER A C 1
ATOM 1609 O O . SER A 1 208 ? 18.538 -17.843 -71.961 1.00 96.00 208 SER A O 1
ATOM 1611 N N . GLU A 1 209 ? 20.358 -18.328 -70.749 1.00 95.75 209 GLU A N 1
ATOM 1612 C CA . GLU A 1 209 ? 21.095 -18.990 -71.827 1.00 95.75 209 GLU A CA 1
ATOM 1613 C C . GLU A 1 209 ? 20.390 -20.275 -72.282 1.00 95.75 209 GLU A C 1
ATOM 1615 O O . GLU A 1 209 ? 20.165 -20.483 -73.473 1.00 95.75 209 GLU A O 1
ATOM 1620 N N . THR A 1 210 ? 19.957 -21.119 -71.345 1.00 95.62 210 THR A N 1
ATOM 1621 C CA . THR A 1 210 ? 19.220 -22.349 -71.681 1.00 95.62 210 THR A CA 1
ATOM 1622 C C . THR A 1 210 ? 17.854 -22.054 -72.298 1.00 95.62 210 THR A C 1
ATOM 1624 O O . THR A 1 210 ? 17.480 -22.702 -73.275 1.00 95.62 210 THR A O 1
ATOM 1627 N N . SER A 1 211 ? 17.136 -21.046 -71.799 1.00 95.62 211 SER A N 1
ATOM 1628 C CA . SER A 1 211 ? 15.855 -20.601 -72.360 1.00 95.62 211 SER A CA 1
ATOM 1629 C C . SER A 1 211 ? 16.000 -20.077 -73.794 1.00 95.62 211 SER A C 1
ATOM 1631 O O . SER A 1 211 ? 15.238 -20.459 -74.684 1.00 95.62 211 SER A O 1
ATOM 1633 N N . THR A 1 212 ? 17.027 -19.266 -74.066 1.00 94.88 212 THR A N 1
ATOM 1634 C CA . THR A 1 212 ? 17.297 -18.780 -75.431 1.00 94.88 212 THR A CA 1
ATOM 1635 C C . THR A 1 212 ? 17.711 -19.910 -76.372 1.00 94.88 212 THR A C 1
ATOM 1637 O O . THR A 1 212 ? 17.221 -19.968 -77.501 1.00 94.88 212 THR A O 1
ATOM 1640 N N . ALA A 1 213 ? 18.540 -20.852 -75.913 1.00 95.44 213 ALA A N 1
ATOM 1641 C CA . ALA A 1 213 ? 18.915 -22.030 -76.691 1.00 95.44 213 ALA A CA 1
ATOM 1642 C C . ALA A 1 213 ? 17.710 -22.933 -77.008 1.00 95.44 213 ALA A C 1
ATOM 1644 O O . ALA A 1 213 ? 17.608 -23.447 -78.124 1.00 95.44 213 ALA A O 1
ATOM 1645 N N . LEU A 1 214 ? 16.787 -23.104 -76.055 1.00 95.06 214 LEU A N 1
ATOM 1646 C CA . LEU A 1 214 ? 15.530 -23.821 -76.273 1.00 95.06 214 LEU A CA 1
ATOM 1647 C C . LEU A 1 214 ? 14.690 -23.120 -77.346 1.00 95.06 214 LEU A C 1
ATOM 1649 O O . LEU A 1 214 ? 14.303 -23.758 -78.318 1.00 95.06 214 LEU A O 1
ATOM 1653 N N . GLY A 1 215 ? 14.523 -21.798 -77.250 1.00 94.56 215 GLY A N 1
ATOM 1654 C CA . GLY A 1 215 ? 13.772 -21.025 -78.242 1.00 94.56 215 GLY A CA 1
ATOM 1655 C C . GLY A 1 215 ? 14.356 -21.097 -79.661 1.00 94.56 215 GLY A C 1
ATOM 1656 O O . GLY A 1 215 ? 13.612 -21.066 -80.639 1.00 94.56 215 GLY A O 1
ATOM 1657 N N . VAL A 1 216 ? 15.680 -21.228 -79.812 1.00 95.50 216 VAL A N 1
ATOM 1658 C CA . VAL A 1 216 ? 16.311 -21.474 -81.125 1.00 95.50 216 VAL A CA 1
ATOM 1659 C C . VAL A 1 216 ? 15.999 -22.882 -81.639 1.00 95.50 216 VAL A C 1
ATOM 1661 O O . VAL A 1 216 ? 15.734 -23.059 -82.832 1.00 95.50 216 VAL A O 1
ATOM 1664 N N . LYS A 1 217 ? 16.012 -23.889 -80.758 1.00 95.75 217 LYS A N 1
ATOM 1665 C CA . LYS A 1 217 ? 15.644 -25.262 -81.125 1.00 95.75 217 LYS A CA 1
ATOM 1666 C C . LYS A 1 217 ? 14.178 -25.362 -81.531 1.00 95.75 217 LYS A C 1
ATOM 1668 O O . LYS A 1 217 ? 13.915 -25.973 -82.560 1.00 95.75 217 LYS A O 1
ATOM 1673 N N . ASP A 1 218 ? 13.269 -24.719 -80.804 1.00 95.94 218 ASP A N 1
ATOM 1674 C CA . ASP A 1 218 ? 11.840 -24.700 -81.137 1.00 95.94 218 ASP A CA 1
ATOM 1675 C C . ASP A 1 218 ? 11.609 -24.110 -82.533 1.00 95.94 218 ASP A C 1
ATOM 1677 O O . ASP A 1 218 ? 10.986 -24.755 -83.373 1.00 95.94 218 ASP A O 1
ATOM 1681 N N . LYS A 1 219 ? 12.242 -22.971 -82.852 1.00 94.94 219 LYS A N 1
ATOM 1682 C CA . LYS A 1 219 ? 12.211 -22.396 -84.212 1.00 94.94 219 LYS A CA 1
ATOM 1683 C C . LYS A 1 219 ? 12.750 -23.355 -85.274 1.00 94.94 219 LYS A C 1
ATOM 1685 O O . LYS A 1 219 ? 12.189 -23.467 -86.357 1.00 94.94 219 LYS A O 1
ATOM 1690 N N . THR A 1 220 ? 13.836 -24.066 -84.972 1.00 95.19 220 THR A N 1
ATOM 1691 C CA . THR A 1 220 ? 14.422 -25.038 -85.909 1.00 95.19 220 THR A CA 1
ATOM 1692 C C . THR A 1 220 ? 13.478 -26.219 -86.149 1.00 95.19 220 THR A C 1
ATOM 1694 O O . THR A 1 220 ? 13.360 -26.688 -87.280 1.00 95.19 220 THR A O 1
ATOM 1697 N N . ILE A 1 221 ? 12.796 -26.697 -85.104 1.00 95.38 221 ILE A N 1
ATOM 1698 C CA . ILE A 1 221 ? 11.797 -27.767 -85.198 1.00 95.38 221 ILE A CA 1
ATOM 1699 C C . ILE A 1 221 ? 10.592 -27.291 -86.013 1.00 95.38 221 ILE A C 1
ATOM 1701 O O . ILE A 1 221 ? 10.155 -28.017 -86.902 1.00 95.38 221 ILE A O 1
ATOM 1705 N N . GLU A 1 222 ? 10.099 -26.074 -85.781 1.00 94.56 222 GLU A N 1
ATOM 1706 C CA . GLU A 1 222 ? 9.025 -25.468 -86.580 1.00 94.56 222 GLU A CA 1
ATOM 1707 C C . GLU A 1 222 ? 9.412 -25.368 -88.064 1.00 94.56 222 GLU A C 1
ATOM 1709 O O . GLU A 1 222 ? 8.649 -25.776 -88.939 1.00 94.56 222 GLU A O 1
ATOM 1714 N N . GLU A 1 223 ? 10.628 -24.906 -88.374 1.00 94.62 223 GLU A N 1
ATOM 1715 C CA . GLU A 1 223 ? 11.137 -24.860 -89.749 1.00 94.62 223 GLU A CA 1
ATOM 1716 C C . GLU A 1 223 ? 11.251 -26.248 -90.391 1.00 94.62 223 GLU A C 1
ATOM 1718 O O . GLU A 1 223 ? 10.950 -26.415 -91.577 1.00 94.62 223 GLU A O 1
ATOM 1723 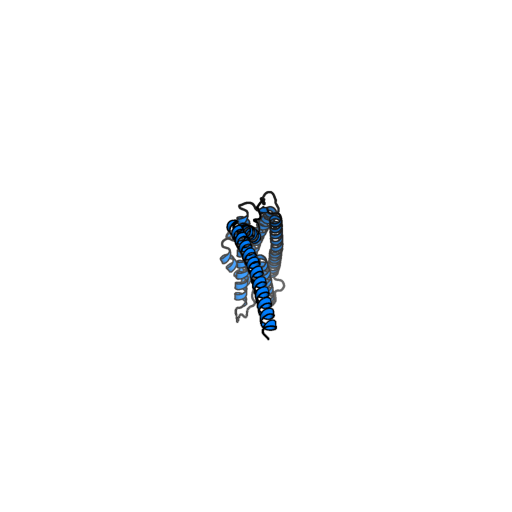N N . GLN A 1 224 ? 11.711 -27.252 -89.639 1.00 94.44 224 GLN A N 1
ATOM 1724 C CA . GLN A 1 224 ? 11.775 -28.634 -90.112 1.00 94.44 224 GLN A CA 1
ATOM 1725 C C . GLN A 1 224 ? 10.375 -29.209 -90.346 1.00 94.44 224 GLN A C 1
ATOM 1727 O O . GLN A 1 224 ? 10.160 -29.839 -91.380 1.00 94.44 224 GLN A O 1
ATOM 1732 N N . ALA A 1 225 ? 9.421 -28.949 -89.451 1.00 93.75 225 ALA A N 1
ATOM 1733 C CA . ALA A 1 225 ? 8.031 -29.366 -89.597 1.00 93.75 225 ALA A CA 1
ATOM 1734 C C . ALA A 1 225 ? 7.389 -28.746 -90.849 1.00 93.75 225 ALA A C 1
ATOM 1736 O O . ALA A 1 225 ? 6.826 -29.476 -91.662 1.00 93.75 225 ALA A O 1
ATOM 1737 N N . MET A 1 226 ? 7.578 -27.440 -91.081 1.00 93.44 226 MET A N 1
ATOM 1738 C CA . MET A 1 226 ? 7.114 -26.770 -92.305 1.00 93.44 226 MET A CA 1
ATOM 1739 C C . MET A 1 226 ? 7.751 -27.360 -93.573 1.00 93.44 226 MET A C 1
ATOM 1741 O O . MET A 1 226 ? 7.082 -27.517 -94.594 1.00 93.44 226 MET A O 1
ATOM 1745 N N . LYS A 1 227 ? 9.044 -27.717 -93.537 1.00 93.38 227 LYS A N 1
ATOM 1746 C CA . LYS A 1 227 ? 9.712 -28.388 -94.669 1.00 93.38 227 LYS A CA 1
ATOM 1747 C C . LYS A 1 227 ? 9.132 -29.774 -94.938 1.00 93.38 227 LYS A C 1
ATOM 1749 O O . LYS A 1 227 ? 8.978 -30.132 -96.103 1.00 93.38 227 LYS A O 1
ATOM 1754 N N . VAL A 1 228 ? 8.832 -30.546 -93.892 1.00 92.19 228 VAL A N 1
ATOM 1755 C CA . VAL A 1 228 ? 8.186 -31.860 -94.024 1.00 92.19 228 VAL A CA 1
ATOM 1756 C C . VAL A 1 228 ? 6.802 -31.703 -94.645 1.00 92.19 228 VAL A C 1
ATOM 1758 O O . VAL A 1 228 ? 6.532 -32.350 -95.651 1.00 92.19 228 VAL A O 1
ATOM 1761 N N . GLU A 1 229 ? 5.977 -30.787 -94.135 1.00 91.44 229 GLU A N 1
ATOM 1762 C CA . GLU A 1 229 ? 4.645 -30.507 -94.686 1.00 91.44 229 GLU A CA 1
ATOM 1763 C C . GLU A 1 229 ? 4.714 -30.102 -96.170 1.00 91.44 229 GLU A C 1
ATOM 1765 O O . GLU A 1 229 ? 3.963 -30.615 -97.003 1.00 91.44 229 GLU A O 1
ATOM 1770 N N . LEU A 1 230 ? 5.679 -29.250 -96.542 1.00 91.12 230 LEU A N 1
ATOM 1771 C CA . LEU A 1 230 ? 5.918 -28.872 -97.936 1.00 91.12 230 LEU A CA 1
ATOM 1772 C C . LEU A 1 230 ? 6.285 -30.089 -98.804 1.00 91.12 230 LEU A C 1
ATOM 1774 O O . LEU A 1 230 ? 5.751 -30.245 -99.904 1.00 91.12 230 LEU A O 1
ATOM 1778 N N . LEU A 1 231 ? 7.192 -30.952 -98.337 1.00 91.38 231 LEU A N 1
ATOM 1779 C CA . LEU A 1 231 ? 7.590 -32.156 -99.072 1.00 91.38 231 LEU A CA 1
ATOM 1780 C C . LEU A 1 231 ? 6.422 -33.138 -99.223 1.00 91.38 231 LEU A C 1
ATOM 1782 O O . LEU A 1 231 ? 6.205 -33.644 -100.322 1.00 91.38 231 LEU A O 1
ATOM 1786 N N . GLU A 1 232 ? 5.630 -33.350 -98.174 1.00 88.94 232 GLU A N 1
ATOM 1787 C CA . GLU A 1 232 ? 4.427 -34.186 -98.220 1.00 88.94 232 GLU A CA 1
ATOM 1788 C C . GLU A 1 232 ? 3.377 -33.633 -99.191 1.00 88.94 232 GLU A C 1
ATOM 1790 O O . GLU A 1 232 ? 2.784 -34.398 -99.952 1.00 88.94 232 GLU A O 1
ATOM 1795 N N . SER A 1 233 ? 3.190 -32.308 -99.232 1.00 85.69 233 SER A N 1
ATOM 1796 C CA 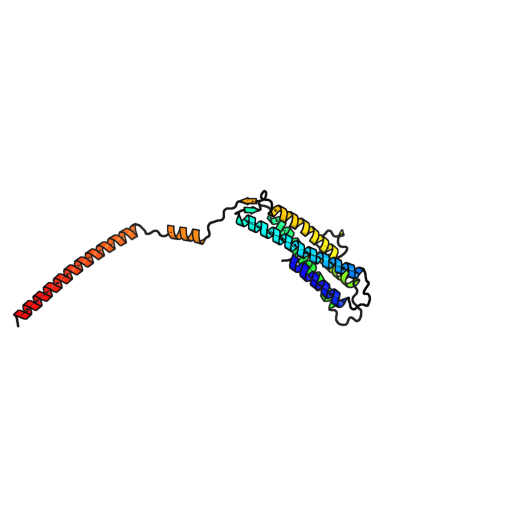. SER A 1 233 ? 2.272 -31.655 -100.176 1.00 85.69 233 SER A CA 1
ATOM 1797 C C . SER A 1 233 ? 2.684 -31.833 -101.641 1.00 85.69 233 SER A C 1
ATOM 1799 O O . SER A 1 233 ? 1.829 -31.839 -102.518 1.00 85.69 233 SER A O 1
ATOM 1801 N N . ARG A 1 234 ? 3.987 -32.005 -101.906 1.00 84.00 234 ARG A N 1
ATOM 1802 C CA . ARG A 1 234 ? 4.543 -32.219 -103.250 1.00 84.00 234 ARG A CA 1
ATOM 1803 C C . ARG A 1 234 ? 4.549 -33.693 -103.669 1.00 84.00 234 ARG A C 1
ATOM 1805 O O . ARG A 1 234 ? 4.702 -33.983 -104.852 1.00 84.00 234 ARG A O 1
ATOM 1812 N N . MET A 1 235 ? 4.465 -34.610 -102.705 1.00 81.19 235 MET A N 1
ATOM 1813 C CA . MET A 1 235 ? 4.425 -36.057 -102.942 1.00 81.19 235 MET A CA 1
ATOM 1814 C C . MET A 1 235 ? 2.999 -36.611 -103.093 1.00 81.19 235 MET A C 1
ATOM 1816 O O . MET A 1 235 ? 2.854 -37.742 -103.556 1.00 81.19 235 MET A O 1
ATOM 1820 N N . ARG A 1 236 ? 1.973 -35.843 -102.707 1.00 57.44 236 ARG A N 1
ATOM 1821 C CA . ARG A 1 236 ? 0.569 -36.089 -103.075 1.00 57.44 236 ARG A CA 1
ATOM 1822 C C . ARG A 1 236 ? 0.248 -35.492 -104.437 1.00 57.44 236 ARG A C 1
ATOM 1824 O O . ARG A 1 236 ? -0.598 -36.104 -105.122 1.00 57.44 236 ARG A O 1
#

Sequence (236 aa):
TYLEHVASALTQLRNLLHSKLSTSEEEDDPEKSFFFNKTDALVSQARGLKMVITKVIRSLEELNSRSLALSDGAAEPFESAEAISKKLAELVRQLGEGVLILLGEEGRTEPFTYEEVSAKMLQIATAIAQGLASEDDCSDALSLLSSGLKTLTTQLEELSNYASDLTHTAEFERGKHPWIARAKELKSHKASSPDAEEEIRRLKNELSETSTALGVKDKTIEEQAMKVELLESRMR

Radius of gyration: 41.8 Å; chains: 1; bounding box: 60×52×132 Å

Secondary structure (DSSP, 8-state):
-HHHHHHHHHHHHHHHHHHHHTTSS-TT-HHHHHHHHHHHHHHHHHHHHHHHHHHHHHHHHHHHHTTEEEPTTTHHHHHHHHHHHHHHHHHHHHHHHHHHHHHT-TT--SPPPHHHHHHHHHHHHHHH-BTTB-GGG-S-HHHHHHHHHHHHHHHHHHHHHHHH-GGGEEE---PPPHHHHHHHHHHHH----HHHHHHHHHHHHHHHHHHHHHHHHHHHHHHHHHHHHHHHHHH-

pLDDT: mean 87.02, std 10.97, range [50.09, 96.62]

Foldseek 3Di:
DLLVLLLVLLVVLLVVCCVQQVVDPCPPDPVNVVVSVLSVVLSVLSVVLVVLVVLLVVLQVVCVVVQKHFAPPLVVLVVVLVVLSNLLSVLSVVLSVQLVVVVPDPPDPDGDDPVVSFVSSLVSQQVSVVPQDDPVQSPTNSSSSVSSSVVSVVSSVVSSVSSNDPVRMDGDDDDDDVVVVVVVVVVVVPPPPVVVVVVVVVVVVVVVVVVVVVVVVVVVVVVVVVVVVVVVVVVD